Protein AF-A0A1Y1ZB47-F1 (afdb_monomer_lite)

Organism: NCBI:txid1231657

Radius of gyration: 23.41 Å; chains: 1; bounding box: 78×42×75 Å

Sequence (271 aa):
MRSGVSNIEHLSFKRSMIESKVLAAFIRFPRTLKSFKYQRNSWGEEEDAPQDYSLLTSALSLHRNSLETLKFSDDWQEGEVVSTMGSLAEFEQLKIIHLPLSAMLPKSSVKASLRDLVAVLDLLPRVLEEFQSSVMPYLYGERQSAHWEDLVPMLEIIAEHANERFPRLRDISVGRSHFYKDAQPDWDVLEGICSMRGITLSVPRRQDMHIVQIPRHNEPVDDDSDRGSVEEVEIPEYFEELRLENTWDVLALAEENGGEDISTVLGDQLE

pLDDT: mean 70.16, std 22.26, range [33.16, 98.44]

Foldseek 3Di:
DPQDADPDQEDEDAQDLDAQQRVLVVLQRHQEHAEDYYHHNPPDDPDRDDHPLLSVLVSCVSHLAHHQYDAYDDPDPQDALDVRNDANQSNQRHAYDEEELSNQFDPPDLAGDPVRLLVSLRRHHLQHAEYEYEYHPDPDDDDNPSSVNRVLSSLLSCLQCCVPRRVNHAEYEYPDYPDAPVPDPSNVVSCVSNVVSNHDYYGHHPVNPPPDPPPPDDDPPPPDDDDDDDDDDDDDDDDDDDPDPDPPPPVVVVVVPDPDPPPPPPDDDDD

Structure (mmCIF, N/CA/C/O backbone):
data_AF-A0A1Y1ZB47-F1
#
_entry.id   AF-A0A1Y1ZB47-F1
#
loop_
_atom_site.group_PDB
_atom_site.id
_atom_site.type_symbol
_atom_site.label_atom_id
_atom_site.label_alt_id
_atom_site.label_comp_id
_atom_site.label_asym_id
_atom_site.label_entity_id
_atom_site.label_seq_id
_atom_site.pdbx_PDB_ins_code
_atom_site.Cartn_x
_atom_site.Cartn_y
_atom_site.Cartn_z
_atom_site.occupancy
_atom_site.B_iso_or_equiv
_atom_site.auth_seq_id
_atom_site.auth_comp_id
_atom_site.auth_asym_id
_atom_site.auth_atom_id
_atom_site.pdbx_PDB_model_num
ATOM 1 N N . MET A 1 1 ? -23.105 13.223 27.895 1.00 40.12 1 MET A N 1
ATOM 2 C CA . MET A 1 1 ? -23.349 12.622 26.567 1.00 40.12 1 MET A CA 1
ATOM 3 C C . MET A 1 1 ? -22.509 11.364 26.463 1.00 40.12 1 MET A C 1
ATOM 5 O O . MET A 1 1 ? -21.294 11.463 26.558 1.00 40.12 1 MET A O 1
ATOM 9 N N . ARG A 1 2 ? -23.131 10.183 26.381 1.00 38.09 2 ARG A N 1
ATOM 10 C CA . ARG A 1 2 ? -22.401 8.953 26.046 1.00 38.09 2 ARG A CA 1
ATOM 11 C C . ARG A 1 2 ? -22.126 9.029 24.548 1.00 38.09 2 ARG A C 1
ATOM 13 O O . ARG A 1 2 ? -23.082 9.102 23.783 1.00 38.09 2 ARG A O 1
ATOM 20 N N . SER A 1 3 ? -20.859 9.123 24.153 1.00 48.56 3 SER A N 1
ATOM 21 C CA . SER A 1 3 ? -20.483 9.020 22.747 1.00 48.56 3 SER A CA 1
ATOM 22 C C . SER A 1 3 ? -21.008 7.685 22.221 1.00 48.56 3 SER A C 1
ATOM 24 O O . SER A 1 3 ? -20.786 6.639 22.834 1.00 48.56 3 SER A O 1
ATOM 26 N N . GLY A 1 4 ? -21.782 7.727 21.136 1.00 50.41 4 GLY A N 1
ATOM 27 C CA . GLY A 1 4 ? -22.165 6.519 20.420 1.00 50.41 4 GLY A CA 1
ATOM 28 C C . GLY A 1 4 ? -20.885 5.824 19.976 1.00 50.41 4 GLY A C 1
ATOM 29 O O . GLY A 1 4 ? -20.092 6.402 19.238 1.00 50.41 4 GLY A O 1
ATOM 30 N N . VAL A 1 5 ? -20.639 4.628 20.503 1.00 59.56 5 VAL A N 1
ATOM 31 C CA . VAL A 1 5 ? -19.476 3.826 20.131 1.00 59.56 5 VAL A CA 1
ATOM 32 C C . VAL A 1 5 ? -19.762 3.284 18.739 1.00 59.56 5 VAL A C 1
ATOM 34 O O . VAL A 1 5 ? -20.640 2.445 18.566 1.00 59.56 5 VAL A O 1
ATOM 37 N N . SER A 1 6 ? -19.076 3.825 17.740 1.00 69.69 6 SER A N 1
ATOM 38 C CA . SER A 1 6 ? -19.197 3.342 16.373 1.00 69.69 6 SER A CA 1
ATOM 39 C C . SER A 1 6 ? -18.413 2.042 16.207 1.00 69.69 6 SER A C 1
ATOM 41 O O . SER A 1 6 ? -17.210 2.011 16.470 1.00 69.69 6 SER A O 1
ATOM 43 N N . ASN A 1 7 ? -19.095 0.988 15.754 1.00 85.94 7 ASN A N 1
ATOM 44 C CA . ASN A 1 7 ? -18.512 -0.316 15.412 1.00 85.94 7 ASN A CA 1
ATOM 45 C C . ASN A 1 7 ? -17.982 -0.356 13.965 1.00 85.94 7 ASN A C 1
ATOM 47 O O . ASN A 1 7 ? -17.868 -1.426 13.374 1.00 85.94 7 ASN A O 1
ATOM 51 N N . ILE A 1 8 ? -17.732 0.803 13.351 1.00 92.69 8 ILE A N 1
ATOM 52 C CA . ILE A 1 8 ? -17.227 0.872 11.979 1.00 92.69 8 ILE A CA 1
ATOM 53 C C . ILE A 1 8 ? -15.769 0.409 11.964 1.00 92.69 8 ILE A C 1
ATOM 55 O O . ILE A 1 8 ? -14.905 1.093 12.499 1.00 92.69 8 ILE A O 1
ATOM 59 N N . GLU A 1 9 ? -15.498 -0.720 11.311 1.00 95.94 9 GLU A N 1
ATOM 60 C CA . GLU A 1 9 ? -14.136 -1.243 11.113 1.00 95.94 9 GLU A CA 1
ATOM 61 C C . GLU A 1 9 ? -13.588 -0.969 9.702 1.00 95.94 9 GLU A C 1
ATOM 63 O O . GLU A 1 9 ? -12.385 -1.091 9.464 1.00 95.94 9 GLU A O 1
ATOM 68 N N . HIS A 1 10 ? -14.458 -0.578 8.768 1.00 96.94 10 HIS A N 1
ATOM 69 C CA . HIS A 1 10 ? -14.129 -0.384 7.359 1.00 96.94 10 HIS A CA 1
ATOM 70 C C . HIS A 1 10 ? -14.649 0.969 6.882 1.00 96.94 10 HIS A C 1
ATOM 72 O O . HIS A 1 10 ? -15.851 1.225 6.914 1.00 96.94 10 HIS A O 1
ATOM 78 N N . LEU A 1 11 ? -13.742 1.817 6.409 1.00 95.50 11 LEU A N 1
ATOM 79 C CA . LEU A 1 11 ? -14.071 3.083 5.767 1.00 95.50 11 LEU A CA 1
ATOM 80 C C . LEU A 1 11 ? -13.559 3.053 4.333 1.00 95.50 11 LEU A C 1
ATOM 82 O O . LEU A 1 11 ? -12.374 2.830 4.089 1.00 95.50 11 LEU A O 1
ATOM 86 N N . SER A 1 12 ? -14.470 3.270 3.389 1.00 94.12 12 SER A N 1
ATOM 87 C CA . SER A 1 12 ? -14.158 3.318 1.969 1.00 94.12 12 SER A CA 1
ATOM 88 C C . SER A 1 12 ? -14.820 4.532 1.350 1.00 94.12 12 SER A C 1
ATOM 90 O O . SER A 1 12 ? -16.040 4.654 1.368 1.00 94.12 12 SER A O 1
ATOM 92 N N . PHE A 1 13 ? -14.009 5.380 0.742 1.00 90.88 13 PHE A N 1
ATOM 93 C CA . PHE A 1 13 ? -14.462 6.505 -0.056 1.00 90.88 13 PHE A CA 1
ATOM 94 C C . PHE A 1 13 ? -13.990 6.258 -1.481 1.00 90.88 13 PHE A C 1
ATOM 96 O O . PHE A 1 13 ? -12.790 6.149 -1.723 1.00 90.88 13 PHE A O 1
ATOM 103 N N . LYS A 1 14 ? -14.930 6.077 -2.406 1.00 86.56 14 LYS A N 1
ATOM 104 C CA . LYS A 1 14 ? -14.633 5.820 -3.816 1.00 86.56 14 LYS A CA 1
ATOM 105 C C . LYS A 1 14 ? -15.130 6.979 -4.649 1.00 86.56 14 LYS A C 1
ATOM 107 O O . LYS A 1 14 ? -16.224 7.469 -4.387 1.00 86.56 14 LYS A O 1
ATOM 112 N N . ARG A 1 15 ? -14.338 7.377 -5.647 1.00 78.50 15 ARG A N 1
ATOM 113 C CA . ARG A 1 15 ? -14.680 8.451 -6.586 1.00 78.50 15 ARG A CA 1
ATOM 114 C C . ARG A 1 15 ? -15.182 9.708 -5.854 1.00 78.50 15 ARG A C 1
ATOM 116 O O . ARG A 1 15 ? -16.152 10.332 -6.266 1.00 78.50 15 ARG A O 1
ATOM 123 N N . SER A 1 16 ? -14.522 10.068 -4.752 1.00 78.50 16 SER A N 1
ATOM 124 C CA . SER A 1 16 ? -14.950 11.179 -3.891 1.00 78.50 16 SER A CA 1
ATOM 125 C C . SER A 1 16 ? -13.970 12.351 -3.936 1.00 78.50 16 SER A C 1
ATOM 127 O O . SER A 1 16 ? -12.773 12.138 -4.114 1.00 78.50 16 SER A O 1
ATOM 129 N N . MET A 1 17 ? -14.464 13.569 -3.720 1.00 77.94 17 MET A N 1
ATOM 130 C CA . MET A 1 17 ? -13.663 14.799 -3.613 1.00 77.94 17 MET A CA 1
ATOM 131 C C . MET A 1 17 ? -13.657 15.331 -2.171 1.00 77.94 17 MET A C 1
ATOM 133 O O . MET A 1 17 ? -13.876 16.512 -1.917 1.00 77.94 17 MET A O 1
ATOM 137 N N . ILE A 1 18 ? -13.487 14.440 -1.192 1.00 81.50 18 ILE A N 1
ATOM 138 C CA . ILE A 1 18 ? -13.553 14.819 0.223 1.00 81.50 18 ILE A CA 1
ATOM 139 C C . ILE A 1 18 ? -12.231 15.472 0.638 1.00 81.50 18 ILE A C 1
ATOM 141 O O . ILE A 1 18 ? -11.157 14.903 0.453 1.00 81.50 18 ILE A O 1
ATOM 145 N N . GLU A 1 19 ? -12.311 16.651 1.250 1.00 82.31 19 GLU A N 1
ATOM 146 C CA . GLU A 1 19 ? -11.147 17.344 1.809 1.00 82.31 19 GLU A CA 1
ATOM 147 C C . GLU A 1 19 ? -10.440 16.518 2.900 1.00 82.31 19 GLU A C 1
ATOM 149 O O . GLU A 1 19 ? -11.092 15.854 3.718 1.00 82.31 19 GLU A O 1
ATOM 154 N N . SER A 1 20 ? -9.109 16.639 3.010 1.00 79.94 20 SER A N 1
ATOM 155 C CA . SER A 1 20 ? -8.310 15.924 4.023 1.00 79.94 20 SER A CA 1
ATOM 156 C C . SER A 1 20 ? -8.812 16.121 5.455 1.00 79.94 20 SER A C 1
ATOM 158 O O . SER A 1 20 ? -8.806 15.180 6.248 1.00 79.94 20 SER A O 1
ATOM 160 N N . LYS A 1 21 ? -9.290 17.323 5.803 1.00 86.69 21 LYS A N 1
ATOM 161 C CA . LYS A 1 21 ? -9.838 17.636 7.136 1.00 86.69 21 LYS A CA 1
ATOM 162 C C . LYS A 1 21 ? -11.081 16.809 7.448 1.00 86.69 21 LYS A C 1
ATOM 164 O O . LYS A 1 21 ? -11.232 16.312 8.565 1.00 86.69 21 LYS A O 1
ATOM 169 N N . VAL A 1 22 ? -11.953 16.659 6.457 1.00 89.94 22 VAL A N 1
ATOM 170 C CA . VAL A 1 22 ? -13.197 15.898 6.571 1.00 89.94 22 VAL A CA 1
ATOM 171 C C . VAL A 1 22 ? -12.885 14.401 6.620 1.00 89.94 22 VAL A C 1
ATOM 173 O O . VAL A 1 22 ? -13.378 13.706 7.506 1.00 89.94 22 VAL A O 1
ATOM 176 N N . LEU A 1 23 ? -11.980 13.914 5.764 1.00 89.06 23 LEU A N 1
ATOM 177 C CA . LEU A 1 23 ? -11.471 12.539 5.831 1.00 89.06 23 LEU A CA 1
ATOM 178 C C . LEU A 1 23 ? -10.862 12.219 7.201 1.00 89.06 23 LEU A C 1
ATOM 180 O O . LEU A 1 23 ? -11.210 11.210 7.810 1.00 89.06 23 LEU A O 1
ATOM 184 N N . ALA A 1 24 ? -10.008 13.097 7.730 1.00 90.31 24 ALA A N 1
ATOM 185 C CA . ALA A 1 24 ? -9.404 12.932 9.048 1.00 90.31 24 ALA A CA 1
ATOM 186 C C . ALA A 1 24 ? -10.463 12.870 10.160 1.00 90.31 24 ALA A C 1
ATOM 188 O O . ALA A 1 24 ? -10.325 12.083 11.097 1.00 90.31 24 ALA A O 1
ATOM 189 N N . ALA A 1 25 ? -11.538 13.659 10.065 1.00 92.12 25 ALA A N 1
ATOM 190 C CA . ALA A 1 25 ? -12.655 13.584 11.005 1.00 92.12 25 ALA A CA 1
ATOM 191 C C . ALA A 1 25 ? -13.376 12.226 10.934 1.00 92.12 25 ALA A C 1
ATOM 193 O O . ALA A 1 25 ? -13.639 11.627 11.978 1.00 92.12 25 ALA A O 1
ATOM 194 N N . PHE A 1 26 ? -13.622 11.699 9.729 1.00 93.62 26 PHE A N 1
ATOM 195 C CA . PHE A 1 26 ? -14.214 10.370 9.552 1.00 93.62 26 PHE A CA 1
ATOM 196 C C . PHE A 1 26 ? -13.317 9.249 10.078 1.00 93.62 26 PHE A C 1
ATOM 198 O O . PHE A 1 26 ? -13.811 8.350 10.752 1.00 93.62 26 PHE A O 1
ATOM 205 N N . ILE A 1 27 ? -12.004 9.320 9.844 1.00 93.31 27 ILE A N 1
ATOM 206 C CA . ILE A 1 27 ? -11.032 8.340 10.355 1.00 93.31 27 ILE A CA 1
ATOM 207 C C . ILE A 1 27 ? -10.977 8.364 11.890 1.00 93.31 27 ILE A C 1
ATOM 209 O O . ILE A 1 27 ? -10.807 7.320 12.513 1.00 93.31 27 ILE A O 1
ATOM 213 N N . ARG A 1 28 ? -11.151 9.529 12.528 1.00 93.31 28 ARG A N 1
ATOM 214 C CA . ARG A 1 28 ? -11.140 9.673 13.999 1.00 93.31 28 ARG A CA 1
ATOM 215 C C . ARG A 1 28 ? -12.407 9.164 14.687 1.00 93.31 28 ARG A C 1
ATOM 217 O O . ARG A 1 28 ? -12.402 8.987 15.902 1.00 93.31 28 ARG A O 1
ATOM 224 N N . PHE A 1 29 ? -13.491 8.980 13.942 1.00 91.94 29 PHE A N 1
ATOM 225 C CA . PHE A 1 29 ? -14.781 8.564 14.482 1.00 91.94 29 PHE A CA 1
ATOM 226 C C . PHE A 1 29 ? -14.832 7.109 14.996 1.00 91.94 29 PHE A C 1
ATOM 228 O O . PHE A 1 29 ? -15.327 6.899 16.108 1.00 91.94 29 PHE A O 1
ATOM 235 N N . PRO A 1 30 ? -14.373 6.086 14.246 1.00 92.69 30 PRO A N 1
ATOM 236 C CA . PRO A 1 30 ? -14.360 4.713 14.739 1.00 92.69 30 PRO A CA 1
ATOM 237 C C . PRO A 1 30 ? -13.394 4.547 15.912 1.00 92.69 30 PRO A C 1
ATOM 239 O O . PRO A 1 30 ? -12.358 5.201 15.986 1.00 92.69 30 PRO A O 1
ATOM 242 N N . ARG A 1 31 ? -13.707 3.622 16.827 1.00 90.62 31 ARG A N 1
ATOM 243 C CA . ARG A 1 31 ? -12.775 3.229 17.900 1.00 90.62 31 ARG A CA 1
ATOM 244 C C . ARG A 1 31 ? -11.669 2.303 17.390 1.00 90.62 31 ARG A C 1
ATOM 246 O O . ARG A 1 31 ? -10.586 2.254 17.966 1.00 90.62 31 ARG A O 1
ATOM 253 N N . THR A 1 32 ? -11.979 1.530 16.359 1.00 92.88 32 THR A N 1
ATOM 254 C CA . THR A 1 32 ? -11.104 0.510 15.792 1.00 92.88 32 THR A CA 1
ATOM 255 C C . THR A 1 32 ? -11.334 0.504 14.296 1.00 92.88 32 THR A C 1
ATOM 257 O O . THR A 1 32 ? -12.408 0.123 13.849 1.00 92.88 32 THR A O 1
ATOM 260 N N . LEU A 1 33 ? -10.340 0.939 13.530 1.00 96.25 33 LEU A N 1
ATOM 261 C CA . LEU A 1 33 ? -10.366 0.881 12.075 1.00 96.25 33 LEU A CA 1
ATOM 262 C C . LEU A 1 33 ? -9.417 -0.223 11.613 1.00 96.25 33 LEU A C 1
ATOM 264 O O . LEU A 1 33 ? -8.238 -0.199 11.964 1.00 96.25 33 LEU A O 1
ATOM 268 N N . LYS A 1 34 ? -9.936 -1.182 10.841 1.00 97.69 34 LYS A N 1
ATOM 269 C CA . LYS A 1 34 ? -9.170 -2.277 10.226 1.00 97.69 34 LYS A CA 1
ATOM 270 C C . LYS A 1 34 ? -8.866 -2.018 8.761 1.00 97.69 34 LYS A C 1
ATOM 272 O O . LYS A 1 34 ? -7.816 -2.418 8.273 1.00 97.69 34 LYS A O 1
ATOM 277 N N . SER A 1 35 ? -9.756 -1.341 8.042 1.00 97.81 35 SER A N 1
ATOM 278 C CA . SER A 1 35 ? -9.556 -1.057 6.623 1.00 97.81 35 SER A CA 1
ATOM 279 C C . SER A 1 35 ? -9.888 0.387 6.304 1.00 97.81 35 SER A C 1
ATOM 281 O O . SER A 1 35 ? -10.999 0.847 6.572 1.00 97.81 35 SER A O 1
ATOM 283 N N . PHE A 1 36 ? -8.934 1.073 5.687 1.00 95.44 36 PHE A N 1
ATOM 284 C CA . PHE A 1 36 ? -9.143 2.387 5.109 1.00 95.44 36 PHE A CA 1
ATOM 285 C C . PHE A 1 36 ? -8.825 2.359 3.620 1.00 95.44 36 PHE A C 1
ATOM 287 O O . PHE A 1 36 ? -7.738 1.952 3.207 1.00 95.44 36 PHE A O 1
ATOM 294 N N . LYS A 1 37 ? -9.796 2.783 2.814 1.00 93.12 37 LYS A N 1
ATOM 295 C CA . LYS A 1 37 ? -9.664 2.901 1.367 1.00 93.12 37 LYS A CA 1
ATOM 296 C C . LYS A 1 37 ? -10.119 4.285 0.943 1.00 93.12 37 LYS A C 1
ATOM 298 O O . LYS A 1 37 ? -11.240 4.691 1.248 1.00 93.12 37 LYS A O 1
ATOM 303 N N . TYR A 1 38 ? -9.273 4.984 0.210 1.00 88.06 38 TYR A N 1
ATOM 304 C CA . TYR A 1 38 ? -9.632 6.251 -0.392 1.00 88.06 38 TYR A CA 1
ATOM 305 C C . TYR A 1 38 ? -9.190 6.287 -1.848 1.00 88.06 38 TYR A C 1
ATOM 307 O O . TYR A 1 38 ? -8.006 6.202 -2.177 1.00 88.06 38 TYR A O 1
ATOM 315 N N . GLN A 1 39 ? -10.185 6.435 -2.708 1.00 84.00 39 GLN A N 1
ATOM 316 C CA . GLN A 1 39 ? -10.044 6.681 -4.124 1.00 84.00 39 GLN A CA 1
ATOM 317 C C . GLN A 1 39 ? -10.664 8.037 -4.424 1.00 84.00 39 GLN A C 1
ATOM 319 O O . GLN A 1 39 ? -11.884 8.224 -4.319 1.00 84.00 39 GLN A O 1
ATOM 324 N N . ARG A 1 40 ? -9.800 8.981 -4.786 1.00 76.75 40 ARG A N 1
ATOM 325 C CA . ARG A 1 40 ? -10.231 10.269 -5.312 1.00 76.75 40 ARG A CA 1
ATOM 326 C C . ARG A 1 40 ? -10.786 10.075 -6.725 1.00 76.75 40 ARG A C 1
ATOM 328 O O . ARG A 1 40 ? -10.476 9.076 -7.364 1.00 76.75 40 ARG A O 1
ATOM 335 N N . ASN A 1 41 ? -11.669 10.972 -7.149 1.00 69.31 41 ASN A N 1
ATOM 336 C CA . ASN A 1 41 ? -12.052 11.116 -8.551 1.00 69.31 41 ASN A CA 1
ATOM 337 C C . ASN A 1 41 ? -11.404 12.403 -9.062 1.00 69.31 41 ASN A C 1
ATOM 339 O O . ASN A 1 41 ? -11.763 13.474 -8.573 1.00 69.31 41 ASN A O 1
ATOM 343 N N . SER A 1 42 ? -10.483 12.320 -10.015 1.00 58.56 42 SER A N 1
ATOM 344 C CA . SER A 1 42 ? -9.942 13.491 -10.714 1.00 58.56 42 SER A CA 1
ATOM 345 C C . SER A 1 42 ? -10.686 13.723 -12.038 1.00 58.56 42 SER A C 1
ATOM 347 O O . SER A 1 42 ? -10.142 13.605 -13.130 1.00 58.56 42 SER A O 1
ATOM 349 N N . TRP A 1 43 ? -11.988 14.021 -11.971 1.00 44.75 43 TRP A N 1
ATOM 350 C CA . TRP A 1 43 ? -12.721 14.449 -13.171 1.00 44.75 43 TRP A CA 1
ATOM 351 C C . TRP A 1 43 ? -12.542 15.958 -13.329 1.00 44.75 43 TRP A C 1
ATOM 353 O O . TRP A 1 43 ? -13.375 16.725 -12.862 1.00 44.75 43 TRP A O 1
ATOM 363 N N . GLY A 1 44 ? -11.452 16.370 -13.975 1.00 47.28 44 GLY A N 1
ATOM 364 C CA . GLY A 1 44 ? -11.282 17.743 -14.459 1.00 47.28 44 GLY A CA 1
ATOM 365 C C . GLY A 1 44 ? -10.272 18.606 -13.699 1.00 47.28 44 GLY A C 1
ATOM 366 O O . GLY A 1 44 ? -9.984 18.403 -12.525 1.00 47.28 44 GLY A O 1
ATOM 367 N N . GLU A 1 45 ? -9.735 19.571 -14.442 1.00 44.47 45 GLU A N 1
ATOM 368 C CA . GLU A 1 45 ? -8.596 20.464 -14.178 1.00 44.47 45 GLU A CA 1
ATOM 369 C C . GLU A 1 45 ? -8.823 21.533 -13.089 1.00 44.47 45 GLU A C 1
ATOM 371 O O . GLU A 1 45 ? -8.144 22.559 -13.086 1.00 44.47 45 GLU A O 1
ATOM 376 N N . GLU A 1 46 ? -9.776 21.355 -12.177 1.00 47.19 46 GLU A N 1
ATOM 377 C CA . GLU A 1 46 ? -10.061 22.396 -11.188 1.00 47.19 46 GLU A CA 1
ATOM 378 C C . GLU A 1 46 ? -9.055 22.357 -10.037 1.00 47.19 46 GLU A C 1
ATOM 380 O O . GLU A 1 46 ? -8.789 21.306 -9.458 1.00 47.19 46 GLU A O 1
ATOM 385 N N . GLU A 1 47 ? -8.474 23.528 -9.754 1.00 50.00 47 GLU A N 1
ATOM 386 C CA . GLU A 1 47 ? -7.470 23.795 -8.724 1.00 50.00 47 GLU A CA 1
ATOM 387 C C . GLU A 1 47 ? -7.799 23.072 -7.415 1.00 50.00 47 GLU A C 1
ATOM 389 O O . GLU A 1 47 ? -8.603 23.516 -6.592 1.00 50.00 47 GLU A O 1
ATOM 394 N N . ASP A 1 48 ? -7.161 21.920 -7.239 1.00 51.50 48 ASP A N 1
ATOM 395 C CA . ASP A 1 48 ? -7.373 21.069 -6.089 1.00 51.50 48 ASP A CA 1
ATOM 396 C C . ASP A 1 48 ? -7.042 21.828 -4.801 1.00 51.50 48 ASP A C 1
ATOM 398 O O . ASP A 1 48 ? -5.941 22.361 -4.628 1.00 51.50 48 ASP A O 1
ATOM 402 N N . ALA A 1 49 ? -7.977 21.817 -3.846 1.00 52.12 49 ALA A N 1
ATOM 403 C CA . ALA A 1 49 ? -7.693 22.287 -2.500 1.00 52.12 49 ALA A CA 1
ATOM 404 C C . ALA A 1 49 ? -6.450 21.547 -1.959 1.00 52.12 49 ALA A C 1
ATOM 406 O O . ALA A 1 49 ? -6.395 20.311 -2.035 1.00 52.12 49 ALA A O 1
ATOM 407 N N . PRO A 1 50 ? -5.454 22.269 -1.410 1.00 56.34 50 PRO A N 1
ATOM 408 C CA . PRO A 1 50 ? -4.226 21.655 -0.932 1.00 56.34 50 PRO A CA 1
ATOM 409 C C . PRO A 1 50 ? -4.557 20.611 0.135 1.00 56.34 50 PRO A C 1
ATOM 411 O O . PRO A 1 50 ? -5.175 20.907 1.161 1.00 56.34 50 PRO A O 1
ATOM 414 N N . GLN A 1 51 ? -4.151 19.370 -0.121 1.00 63.50 51 GLN A N 1
ATOM 415 C CA . GLN A 1 51 ? -4.356 18.270 0.808 1.00 63.50 51 GLN A CA 1
ATOM 416 C C . GLN A 1 51 ? -3.357 18.400 1.961 1.00 63.50 51 GLN A C 1
ATOM 418 O O . GLN A 1 51 ? -2.146 18.309 1.776 1.00 63.50 51 GLN A O 1
ATOM 423 N N . ASP A 1 52 ? -3.870 18.610 3.172 1.00 69.75 52 ASP A N 1
ATOM 424 C CA . ASP A 1 52 ? -3.056 18.539 4.387 1.00 69.75 52 ASP A CA 1
ATOM 425 C C . ASP A 1 52 ? -2.925 17.079 4.828 1.00 69.75 52 ASP A C 1
ATOM 427 O O . ASP A 1 52 ? -3.769 16.541 5.556 1.00 69.75 52 ASP A O 1
ATOM 431 N N . TYR A 1 53 ? -1.869 16.426 4.352 1.00 70.88 53 TYR A N 1
ATOM 432 C CA . TYR A 1 53 ? -1.602 15.025 4.647 1.00 70.88 53 TYR A CA 1
ATOM 433 C C . TYR A 1 53 ? -1.264 14.789 6.127 1.00 70.88 53 TYR A C 1
ATOM 435 O O .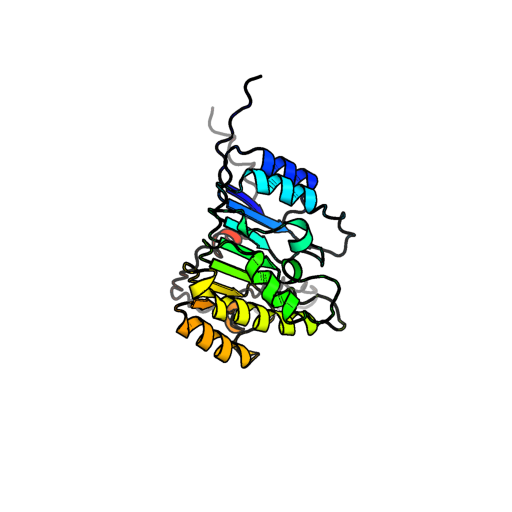 TYR A 1 53 ? -1.485 13.690 6.629 1.00 70.88 53 TYR A O 1
ATOM 443 N N . SER A 1 54 ? -0.818 15.808 6.875 1.00 74.94 54 SER A N 1
ATOM 444 C CA . SER A 1 54 ? -0.405 15.649 8.282 1.00 74.94 54 SER A CA 1
ATOM 445 C C . SER A 1 54 ? -1.606 15.336 9.171 1.00 74.94 54 SER A C 1
ATOM 447 O O . SER A 1 54 ? -1.538 14.556 10.131 1.00 74.94 54 SER A O 1
ATOM 449 N N . LEU A 1 55 ? -2.766 15.864 8.780 1.00 81.31 55 LEU A N 1
ATOM 450 C CA . LEU A 1 55 ? -4.042 15.569 9.407 1.00 81.31 55 LEU A CA 1
ATOM 451 C C . LEU A 1 55 ? -4.501 14.136 9.145 1.00 81.31 55 LEU A C 1
ATOM 453 O O . LEU A 1 55 ? -5.015 13.503 10.067 1.00 81.31 55 LEU A O 1
ATOM 457 N N . LEU A 1 56 ? -4.295 13.614 7.934 1.00 83.25 56 LEU A N 1
ATOM 458 C CA . LEU A 1 56 ? -4.636 12.228 7.604 1.00 83.25 56 LEU A CA 1
ATOM 459 C C . LEU A 1 56 ? -3.755 11.254 8.380 1.00 83.25 56 LEU A C 1
ATOM 461 O O . LEU A 1 56 ? -4.268 10.335 9.014 1.00 83.25 56 LEU A O 1
ATOM 465 N N . THR A 1 57 ? -2.453 11.511 8.427 1.00 82.44 57 THR A N 1
ATOM 466 C CA . THR A 1 57 ? -1.492 10.701 9.179 1.00 82.44 57 THR A CA 1
ATOM 467 C C . THR A 1 57 ? -1.810 10.650 10.658 1.00 82.44 57 THR A C 1
ATOM 469 O O . THR A 1 57 ? -1.896 9.576 11.249 1.00 82.44 57 THR A O 1
ATOM 472 N N . SER A 1 58 ? -2.023 11.818 11.268 1.00 86.62 58 SER A N 1
ATOM 473 C CA . SER A 1 58 ? -2.361 11.900 12.690 1.00 86.62 58 SER A CA 1
ATOM 474 C C . SER A 1 58 ? -3.697 11.228 13.014 1.00 86.62 58 SER A C 1
ATOM 476 O O . SER A 1 58 ? -3.897 10.778 14.137 1.00 86.62 58 SER A O 1
ATOM 478 N N . ALA A 1 59 ? -4.627 11.160 12.058 1.00 91.12 59 ALA A N 1
ATOM 479 C CA . ALA A 1 59 ? -5.869 10.420 12.224 1.00 91.12 59 ALA A CA 1
ATOM 480 C C . ALA A 1 59 ? -5.651 8.903 12.098 1.00 91.12 59 ALA A C 1
ATOM 482 O O . ALA A 1 59 ? -6.168 8.149 12.920 1.00 91.12 59 ALA A O 1
ATOM 483 N N . LEU A 1 60 ? -4.866 8.454 11.114 1.00 91.94 60 LEU A N 1
ATOM 484 C CA . LEU A 1 60 ? -4.555 7.037 10.902 1.00 91.94 60 LEU A CA 1
ATOM 485 C C . LEU A 1 60 ? -3.725 6.438 12.042 1.00 91.94 60 LEU A C 1
ATOM 487 O O . LEU A 1 60 ? -3.947 5.287 12.408 1.00 91.94 60 LEU A O 1
ATOM 491 N N . SER A 1 61 ? -2.821 7.210 12.652 1.00 91.62 61 SER A N 1
ATOM 492 C CA . SER A 1 61 ? -1.968 6.738 13.753 1.00 91.62 61 SER A CA 1
ATOM 493 C C . SER A 1 61 ? -2.752 6.330 15.007 1.00 91.62 61 SER A C 1
ATOM 495 O O . SER A 1 61 ? -2.284 5.488 15.777 1.00 91.62 61 SER A O 1
ATOM 497 N N . LEU A 1 62 ? -3.980 6.836 15.187 1.00 93.06 62 LEU A N 1
ATOM 498 C CA . LEU A 1 62 ? -4.905 6.372 16.232 1.00 93.06 62 LEU A CA 1
ATOM 499 C C . LEU A 1 62 ? -5.265 4.887 16.078 1.00 93.06 62 LEU A C 1
ATOM 501 O O . LEU A 1 62 ? -5.606 4.229 17.059 1.00 93.06 62 LEU A O 1
ATOM 505 N N . HIS A 1 63 ? -5.146 4.361 14.859 1.00 94.69 63 HIS A N 1
ATOM 506 C CA . HIS A 1 63 ? -5.483 2.992 14.478 1.00 94.69 63 HIS A CA 1
ATOM 507 C C . HIS A 1 63 ? -4.252 2.132 14.197 1.00 94.69 63 HIS A C 1
ATOM 509 O O . HIS A 1 63 ? -4.387 1.044 13.647 1.00 94.69 63 HIS A O 1
ATOM 515 N N . ARG A 1 64 ? -3.047 2.565 14.598 1.00 93.94 64 ARG A N 1
ATOM 516 C CA . ARG A 1 64 ? -1.790 1.829 14.341 1.00 93.94 64 ARG A CA 1
ATOM 517 C C . ARG A 1 64 ? -1.795 0.371 14.823 1.00 93.94 64 ARG A C 1
ATOM 519 O O . ARG A 1 64 ? -1.150 -0.484 14.230 1.00 93.94 64 ARG A O 1
ATOM 526 N N . ASN A 1 65 ? -2.577 0.081 15.863 1.00 95.69 65 ASN A N 1
ATOM 527 C CA . ASN A 1 65 ? -2.691 -1.253 16.460 1.00 95.69 65 ASN A CA 1
ATOM 528 C C . ASN A 1 65 ? -3.827 -2.102 15.862 1.00 95.69 65 ASN A C 1
ATOM 530 O O . ASN A 1 65 ? -4.006 -3.242 16.283 1.00 95.69 65 ASN A O 1
ATOM 534 N N . SER A 1 66 ? -4.640 -1.551 14.957 1.00 96.69 66 SER A N 1
ATOM 535 C CA . SER A 1 66 ? -5.814 -2.239 14.403 1.00 96.69 66 SER A CA 1
ATOM 536 C C . SER A 1 66 ? -5.904 -2.212 12.887 1.00 96.69 66 SER A C 1
ATOM 538 O O . SER A 1 66 ? -6.597 -3.053 12.328 1.00 96.69 66 SER A O 1
ATOM 540 N N . LEU A 1 67 ? -5.258 -1.254 12.222 1.00 97.44 67 LEU A N 1
ATOM 541 C CA . LEU A 1 67 ? -5.346 -1.097 10.779 1.00 97.44 67 LEU A CA 1
ATOM 542 C C . LEU A 1 67 ? -4.599 -2.238 10.083 1.00 97.44 67 LEU A C 1
ATOM 544 O O . LEU A 1 67 ? -3.398 -2.404 10.266 1.00 97.44 67 LEU A O 1
ATOM 548 N N . GLU A 1 68 ? -5.322 -2.997 9.266 1.00 98.44 68 GLU A N 1
ATOM 549 C CA . GLU A 1 68 ? -4.827 -4.145 8.504 1.00 98.44 68 GLU A CA 1
ATOM 550 C C . GLU A 1 68 ? -4.668 -3.838 7.014 1.00 98.44 68 GLU A C 1
ATOM 552 O O . GLU A 1 68 ? -3.862 -4.462 6.324 1.00 98.44 68 GLU A O 1
ATOM 557 N N . THR A 1 69 ? -5.445 -2.884 6.499 1.00 97.81 69 THR A N 1
ATOM 558 C CA . THR A 1 69 ? -5.463 -2.522 5.081 1.00 97.81 69 THR A CA 1
ATOM 559 C C . THR A 1 69 ? -5.496 -1.014 4.908 1.00 97.81 69 THR A C 1
ATOM 561 O O . THR A 1 69 ? -6.412 -0.352 5.401 1.00 97.81 69 THR A O 1
ATOM 564 N N . LEU A 1 70 ? -4.554 -0.501 4.124 1.00 94.44 70 LEU A N 1
ATOM 565 C CA . LEU A 1 70 ? -4.486 0.892 3.707 1.00 94.44 70 LEU A CA 1
ATOM 566 C C . LEU A 1 70 ? -4.409 0.951 2.183 1.00 94.44 70 LEU A C 1
ATOM 568 O O . LEU A 1 70 ? -3.457 0.441 1.597 1.00 94.44 70 LEU A O 1
ATOM 572 N N . LYS A 1 71 ? -5.412 1.553 1.536 1.00 91.69 71 LYS A N 1
ATOM 573 C CA . LYS A 1 71 ? -5.406 1.750 0.081 1.00 91.69 71 LYS A CA 1
ATOM 574 C C . LYS A 1 71 ? -5.663 3.211 -0.272 1.00 91.69 71 LYS A C 1
ATOM 576 O O . LYS A 1 71 ? -6.730 3.740 0.034 1.00 91.69 71 LYS A O 1
ATOM 581 N N . PHE A 1 72 ? -4.710 3.821 -0.959 1.00 85.56 72 PHE A N 1
ATOM 582 C CA . PHE A 1 72 ? -4.824 5.126 -1.589 1.00 85.56 72 PHE A CA 1
ATOM 583 C C . PHE A 1 72 ? -4.623 4.947 -3.087 1.00 85.56 72 PHE A C 1
ATOM 585 O O . PHE A 1 72 ? -3.555 4.513 -3.505 1.00 85.56 72 PHE A O 1
ATOM 592 N N . SER A 1 73 ? -5.647 5.223 -3.895 1.00 74.31 73 SER A N 1
ATOM 593 C CA . SER A 1 73 ? -5.524 5.046 -5.343 1.00 74.31 73 SER A CA 1
ATOM 594 C C . SER A 1 73 ? -5.154 6.347 -6.043 1.00 74.31 73 SER A C 1
ATOM 596 O O . SER A 1 73 ? -5.893 7.323 -5.923 1.00 74.31 73 SER A O 1
ATOM 598 N N . ASP A 1 74 ? -4.087 6.276 -6.829 1.00 59.50 74 ASP A N 1
ATOM 599 C CA . ASP A 1 74 ? -3.881 6.811 -8.180 1.00 59.50 74 ASP A CA 1
ATOM 600 C C . ASP A 1 74 ? -4.145 8.298 -8.493 1.00 59.50 74 ASP A C 1
ATOM 602 O O . ASP A 1 74 ? -3.267 8.945 -9.039 1.00 59.50 74 ASP A O 1
ATOM 606 N N . ASP A 1 75 ? -5.233 8.921 -8.060 1.00 57.56 75 ASP A N 1
ATOM 607 C CA . ASP A 1 75 ? -5.517 10.343 -8.340 1.00 57.56 75 ASP A CA 1
ATOM 608 C C . ASP A 1 75 ? -4.824 11.310 -7.354 1.00 57.56 75 ASP A C 1
ATOM 610 O O . ASP A 1 75 ? -5.335 12.379 -7.003 1.00 57.56 75 ASP A O 1
ATOM 614 N N . TRP A 1 76 ? -3.663 10.913 -6.835 1.00 56.31 76 TRP A N 1
ATOM 615 C CA . TRP A 1 76 ? -2.910 11.688 -5.854 1.00 56.31 76 TRP A CA 1
ATOM 616 C C . TRP A 1 76 ? -1.835 12.486 -6.579 1.00 56.31 76 TRP A C 1
ATOM 618 O O . TRP A 1 76 ? -0.800 11.945 -6.971 1.00 56.31 76 TRP A O 1
ATOM 628 N N . GLN A 1 77 ? -2.093 13.783 -6.761 1.00 52.94 77 GLN A N 1
ATOM 629 C CA . GLN A 1 77 ? -1.100 14.702 -7.307 1.00 52.94 77 GLN A CA 1
ATOM 630 C C . GLN A 1 77 ? 0.153 14.742 -6.422 1.00 52.94 77 GLN A C 1
ATOM 632 O O . GLN A 1 77 ? 0.072 14.663 -5.193 1.00 52.94 77 GLN A O 1
ATOM 637 N N . GLU A 1 78 ? 1.307 14.875 -7.081 1.00 49.88 78 GLU A N 1
ATOM 638 C CA . GLU A 1 78 ? 2.654 14.949 -6.509 1.00 49.88 78 GLU A CA 1
ATOM 639 C C . GLU A 1 78 ? 2.702 15.714 -5.172 1.00 49.88 78 GLU A C 1
ATOM 641 O O . GLU A 1 78 ? 2.634 16.946 -5.087 1.00 49.88 78 GLU A O 1
ATOM 646 N N . GLY A 1 79 ? 2.854 14.979 -4.072 1.00 48.31 79 GLY A N 1
ATOM 647 C CA . GLY A 1 79 ? 2.585 15.544 -2.757 1.00 48.31 79 GLY A CA 1
ATOM 648 C C . GLY A 1 79 ? 2.877 14.596 -1.620 1.00 48.31 79 GLY A C 1
ATOM 649 O O . GLY A 1 79 ? 1.955 13.943 -1.182 1.00 48.31 79 GLY A O 1
ATOM 650 N N . GLU A 1 80 ? 4.122 14.558 -1.133 1.00 50.00 80 GLU A N 1
ATOM 651 C CA . GLU A 1 80 ? 4.498 14.333 0.275 1.00 50.00 80 GLU A CA 1
ATOM 652 C C . GLU A 1 80 ? 3.759 13.238 1.075 1.00 50.00 80 GLU A C 1
ATOM 654 O O . GLU A 1 80 ? 3.743 13.279 2.298 1.00 50.00 80 GLU A O 1
ATOM 659 N N . VAL A 1 81 ? 3.168 12.216 0.459 1.00 49.44 81 VAL A N 1
ATOM 660 C CA . VAL A 1 81 ? 2.386 11.240 1.224 1.00 49.44 81 VAL A CA 1
ATOM 661 C C . VAL A 1 81 ? 3.301 10.450 2.161 1.00 49.44 81 VAL A C 1
ATOM 663 O O . VAL A 1 81 ? 2.884 10.199 3.274 1.00 49.44 81 VAL A O 1
ATOM 666 N N . VAL A 1 82 ? 4.560 10.147 1.828 1.00 48.09 82 VAL A N 1
ATOM 667 C CA . VAL A 1 82 ? 5.494 9.488 2.765 1.00 48.09 82 VAL A CA 1
ATOM 668 C C . VAL A 1 82 ? 6.233 10.444 3.693 1.00 48.09 82 VAL A C 1
ATOM 670 O O . VAL A 1 82 ? 6.440 10.085 4.852 1.00 48.09 82 VAL A O 1
ATOM 673 N N . SER A 1 83 ? 6.578 11.669 3.272 1.00 48.66 83 SER A N 1
ATOM 674 C CA . SER A 1 83 ? 7.074 12.658 4.249 1.00 48.66 83 SER A CA 1
ATOM 675 C C . SER A 1 83 ? 5.996 12.993 5.277 1.00 48.66 83 SER A C 1
ATOM 677 O O . SER A 1 83 ? 6.319 13.332 6.415 1.00 48.66 83 SER A O 1
ATOM 679 N N . THR A 1 84 ? 4.723 12.826 4.907 1.00 49.53 84 THR A N 1
ATOM 680 C CA . THR A 1 84 ? 3.607 13.190 5.761 1.00 49.53 84 THR A CA 1
ATOM 681 C C . THR A 1 84 ? 2.933 12.015 6.463 1.00 49.53 84 THR A C 1
ATOM 683 O O . THR A 1 84 ? 2.541 12.209 7.608 1.00 49.53 84 THR A O 1
ATOM 686 N N . MET A 1 85 ? 2.834 10.808 5.883 1.00 54.66 85 MET A N 1
ATOM 687 C CA . MET A 1 85 ? 2.322 9.575 6.532 1.00 54.66 85 MET A CA 1
ATOM 688 C C . MET A 1 85 ? 3.236 9.036 7.630 1.00 54.66 85 MET A C 1
ATOM 690 O O . MET A 1 85 ? 2.823 8.165 8.396 1.00 54.66 85 MET A O 1
ATOM 694 N N . GLY A 1 86 ? 4.443 9.588 7.758 1.00 63.44 86 GLY A N 1
ATOM 695 C CA . GLY A 1 86 ? 5.447 9.038 8.652 1.00 63.44 86 GLY A CA 1
ATOM 696 C C . GLY A 1 86 ? 5.805 7.606 8.248 1.00 63.44 86 GLY A C 1
ATOM 697 O O . GLY A 1 86 ? 5.460 7.126 7.168 1.00 63.44 86 GLY A O 1
ATOM 698 N N . SER A 1 87 ? 6.523 6.909 9.122 1.00 77.12 87 SER A N 1
ATOM 699 C CA . SER A 1 87 ? 6.817 5.498 8.892 1.00 77.12 87 SER A CA 1
ATOM 700 C C . SER A 1 87 ? 5.563 4.656 9.151 1.00 77.12 87 SER A C 1
ATOM 702 O O . SER A 1 87 ? 5.051 4.621 10.271 1.00 77.12 87 SER A O 1
ATOM 704 N N . LEU A 1 88 ? 5.092 3.920 8.137 1.00 88.81 88 LEU A N 1
ATOM 705 C CA . LEU A 1 88 ? 4.056 2.895 8.316 1.00 88.81 88 LEU A CA 1
ATOM 706 C C . LEU A 1 88 ? 4.594 1.673 9.077 1.00 88.81 88 LEU A C 1
ATOM 708 O O . LEU A 1 88 ? 3.821 0.779 9.420 1.00 88.81 88 LEU A O 1
ATOM 712 N N . ALA A 1 89 ? 5.894 1.635 9.394 1.00 89.94 89 ALA A N 1
ATOM 713 C CA . ALA A 1 89 ? 6.492 0.563 10.178 1.00 89.94 89 ALA A CA 1
ATOM 714 C C . ALA A 1 89 ? 5.913 0.454 11.597 1.00 89.94 89 ALA A C 1
ATOM 716 O O . ALA A 1 89 ? 5.977 -0.618 12.195 1.00 89.94 89 ALA A O 1
ATOM 717 N N . GLU A 1 90 ? 5.316 1.531 12.121 1.00 90.81 90 GLU A N 1
ATOM 718 C CA . GLU A 1 90 ? 4.636 1.537 13.424 1.00 90.81 90 GLU A CA 1
ATOM 719 C C . GLU A 1 90 ? 3.273 0.819 13.413 1.00 90.81 90 GLU A C 1
ATOM 721 O O . GLU A 1 90 ? 2.687 0.594 14.473 1.00 90.81 90 GLU A O 1
ATOM 726 N N . PHE A 1 91 ? 2.742 0.464 12.239 1.00 94.38 91 PHE A N 1
ATOM 727 C CA . PHE A 1 91 ? 1.447 -0.198 12.120 1.00 94.38 91 PHE A CA 1
ATOM 728 C C . PHE A 1 91 ? 1.610 -1.719 12.226 1.00 94.38 91 PHE A C 1
ATOM 730 O O . PHE A 1 91 ? 1.769 -2.429 11.233 1.00 94.38 91 PHE A O 1
ATOM 737 N N . GLU A 1 92 ? 1.547 -2.232 13.455 1.00 94.25 92 GLU A N 1
ATOM 738 C CA . GLU A 1 92 ? 1.853 -3.632 13.796 1.00 94.25 92 GLU A CA 1
ATOM 739 C C . GLU A 1 92 ? 0.922 -4.672 13.151 1.00 94.25 92 GLU A C 1
ATOM 741 O O . GLU A 1 92 ? 1.244 -5.860 13.139 1.00 94.25 92 GLU A O 1
ATOM 746 N N . GLN A 1 93 ? -0.237 -4.244 12.644 1.00 97.44 93 GLN A N 1
ATOM 747 C CA . GLN A 1 93 ? -1.233 -5.112 12.008 1.00 97.44 93 GLN A CA 1
ATOM 748 C C . GLN A 1 93 ? -1.384 -4.867 10.502 1.00 97.44 93 GLN A C 1
ATOM 750 O O . GLN A 1 93 ? -2.159 -5.578 9.865 1.00 97.44 93 GLN A O 1
ATOM 755 N N . LEU A 1 94 ? -0.660 -3.903 9.920 1.00 97.31 94 LEU A N 1
ATOM 756 C CA . LEU A 1 94 ? -0.862 -3.469 8.537 1.00 97.31 94 LEU A CA 1
ATOM 757 C C . LEU A 1 94 ? -0.254 -4.466 7.543 1.00 97.31 94 LEU A C 1
ATOM 759 O O . LEU A 1 94 ? 0.946 -4.462 7.282 1.00 97.31 94 LEU A O 1
ATOM 763 N N . LYS A 1 95 ? -1.114 -5.320 6.985 1.00 98.06 95 LYS A N 1
ATOM 764 C CA . LYS A 1 95 ? -0.751 -6.416 6.074 1.00 98.06 95 LYS A CA 1
ATOM 765 C C . LYS A 1 95 ? -0.827 -6.018 4.609 1.00 98.06 95 LYS A C 1
ATOM 767 O O . LYS A 1 95 ? -0.120 -6.596 3.793 1.00 98.06 95 LYS A O 1
ATOM 772 N N . ILE A 1 96 ? -1.712 -5.085 4.265 1.00 97.38 96 ILE A N 1
ATOM 773 C CA . ILE A 1 96 ? -2.007 -4.738 2.874 1.00 97.38 96 ILE A CA 1
ATOM 774 C C . ILE A 1 96 ? -1.813 -3.243 2.678 1.00 97.38 96 ILE A C 1
ATOM 776 O O . ILE A 1 96 ? -2.507 -2.436 3.307 1.00 97.38 96 ILE A O 1
ATOM 780 N N . ILE A 1 97 ? -0.910 -2.888 1.769 1.00 94.19 97 ILE A N 1
ATOM 781 C CA . ILE A 1 97 ? -0.624 -1.506 1.394 1.00 94.19 97 ILE A CA 1
ATOM 782 C C . ILE A 1 97 ? -0.824 -1.350 -0.107 1.00 94.19 97 ILE A C 1
ATOM 784 O O . ILE A 1 97 ? -0.207 -2.060 -0.893 1.00 94.19 97 ILE A O 1
ATOM 788 N N . HIS A 1 98 ? -1.657 -0.389 -0.496 1.00 91.25 98 HIS A N 1
ATOM 789 C CA . HIS A 1 98 ? -1.739 0.102 -1.866 1.00 91.25 98 HIS A CA 1
ATOM 790 C C . HIS A 1 98 ? -1.498 1.608 -1.855 1.00 91.25 98 HIS A C 1
ATOM 792 O O . HIS A 1 98 ? -2.323 2.347 -1.317 1.00 91.25 98 HIS A O 1
ATOM 798 N N . LEU A 1 99 ? -0.371 2.045 -2.419 1.00 86.06 99 LEU A N 1
ATOM 799 C CA . LEU A 1 99 ? 0.023 3.452 -2.497 1.00 86.06 99 LEU A CA 1
ATOM 800 C C . LEU A 1 99 ? 0.559 3.789 -3.892 1.00 86.06 99 LEU A C 1
ATOM 802 O O . LEU A 1 99 ? 1.275 2.972 -4.471 1.00 86.06 99 LEU A O 1
ATOM 806 N N . PRO A 1 100 ? 0.313 5.000 -4.412 1.00 79.50 100 PRO A N 1
ATOM 807 C CA . PRO A 1 100 ? 0.981 5.437 -5.629 1.00 79.50 100 PRO A CA 1
ATOM 808 C C . PRO A 1 100 ? 2.492 5.568 -5.382 1.00 79.50 100 PRO A C 1
ATOM 810 O O . PRO A 1 100 ? 2.919 5.901 -4.280 1.00 79.50 100 PRO A O 1
ATOM 813 N N . LEU A 1 101 ? 3.327 5.344 -6.394 1.00 77.12 101 LEU A N 1
ATOM 814 C CA . LEU A 1 101 ? 4.786 5.458 -6.262 1.00 77.12 101 LEU A CA 1
ATOM 815 C C . LEU A 1 101 ? 5.219 6.854 -5.799 1.00 77.12 101 LEU A C 1
ATOM 817 O O . LEU A 1 101 ? 6.113 6.992 -4.966 1.00 77.12 101 LEU A O 1
ATOM 821 N N . SER A 1 102 ? 4.542 7.888 -6.303 1.00 70.19 102 SER A N 1
ATOM 822 C CA . SER A 1 102 ? 4.749 9.285 -5.910 1.00 70.19 102 SER A CA 1
ATOM 823 C C . SER A 1 102 ? 4.506 9.518 -4.420 1.00 70.19 102 SER A C 1
ATOM 825 O O . SER A 1 102 ? 5.046 10.467 -3.851 1.00 70.19 102 SER A O 1
ATOM 827 N N . ALA A 1 103 ? 3.727 8.647 -3.768 1.00 73.50 103 ALA A N 1
ATOM 828 C CA . ALA A 1 103 ? 3.583 8.690 -2.331 1.00 73.50 103 ALA A CA 1
ATOM 829 C C . ALA A 1 103 ? 4.867 8.287 -1.627 1.00 73.50 103 ALA A C 1
ATOM 831 O O . ALA A 1 103 ? 5.068 8.784 -0.536 1.00 73.50 103 ALA A O 1
ATOM 832 N N . MET A 1 104 ? 5.699 7.417 -2.207 1.00 74.69 104 MET A N 1
ATOM 833 C CA . MET A 1 104 ? 6.787 6.722 -1.515 1.00 74.69 104 MET A CA 1
ATOM 834 C C . MET A 1 104 ? 8.172 7.338 -1.690 1.00 74.69 104 MET A C 1
ATOM 836 O O . MET A 1 104 ? 9.068 7.032 -0.904 1.00 74.69 104 MET A O 1
ATOM 840 N N . LEU A 1 105 ? 8.345 8.217 -2.678 1.00 71.75 105 LEU A N 1
ATOM 841 C CA . LEU A 1 105 ? 9.640 8.790 -3.038 1.00 71.75 105 LEU A CA 1
ATOM 842 C C . LEU A 1 105 ? 9.718 10.300 -2.736 1.00 71.75 105 LEU A C 1
ATOM 844 O O . LEU A 1 105 ? 8.707 11.003 -2.818 1.00 71.75 105 LEU A O 1
ATOM 848 N N . PRO A 1 106 ? 10.904 10.839 -2.387 1.00 63.59 106 PRO A N 1
ATOM 849 C CA . PRO A 1 106 ? 11.088 12.271 -2.149 1.00 63.59 106 PRO A CA 1
ATOM 850 C C . PRO A 1 106 ? 10.861 13.124 -3.409 1.00 63.59 106 PRO A C 1
ATOM 852 O O . PRO A 1 106 ? 11.314 12.781 -4.496 1.00 63.59 106 PRO A O 1
ATOM 855 N N . LYS A 1 107 ? 10.254 14.309 -3.247 1.00 59.25 107 LYS A N 1
ATOM 856 C CA . LYS A 1 107 ? 9.944 15.256 -4.342 1.00 59.25 107 LYS A CA 1
ATOM 857 C C . LYS A 1 107 ? 11.155 15.817 -5.097 1.00 59.25 107 LYS A C 1
ATOM 859 O O . LYS A 1 107 ? 11.006 16.314 -6.207 1.00 59.25 107 LYS A O 1
ATOM 864 N N . SER A 1 108 ? 12.332 15.860 -4.477 1.00 52.44 108 SER A N 1
ATOM 865 C CA . SER A 1 108 ? 13.421 16.739 -4.926 1.00 52.44 108 SER A CA 1
ATOM 866 C C . SER A 1 108 ? 14.262 16.195 -6.082 1.00 52.44 108 SER A C 1
ATOM 868 O O . SER A 1 108 ? 15.242 16.836 -6.460 1.00 52.44 108 SER A O 1
ATOM 870 N N . SER A 1 109 ? 13.934 15.027 -6.632 1.00 51.66 109 SER A N 1
ATOM 871 C CA . SER A 1 109 ? 14.781 14.368 -7.618 1.00 51.66 109 SER A CA 1
ATOM 872 C C . SER A 1 109 ? 13.983 13.871 -8.817 1.00 51.66 109 SER A C 1
ATOM 874 O O . SER A 1 109 ? 13.075 13.065 -8.676 1.00 51.66 109 SER A O 1
ATOM 876 N N . VAL A 1 110 ? 14.394 14.309 -10.010 1.00 58.25 110 VAL A N 1
ATOM 877 C CA . VAL A 1 110 ? 13.898 13.810 -11.308 1.00 58.25 110 VAL A CA 1
ATOM 878 C C . VAL A 1 110 ? 14.131 12.296 -11.468 1.00 58.25 110 VAL A C 1
ATOM 880 O O . VAL A 1 110 ? 13.503 11.678 -12.311 1.00 58.25 110 VAL A O 1
ATOM 883 N N . LYS A 1 111 ? 15.031 11.707 -10.672 1.00 65.38 111 LYS A N 1
ATOM 884 C CA . LYS A 1 111 ? 15.194 10.262 -10.462 1.00 65.38 111 LYS A CA 1
ATOM 885 C C . LYS A 1 111 ? 15.551 10.017 -9.008 1.00 65.38 111 LYS A C 1
ATOM 887 O O . LYS A 1 111 ? 16.438 10.713 -8.503 1.00 65.38 111 LYS A O 1
ATOM 892 N N . ALA A 1 112 ? 14.923 9.054 -8.354 1.00 66.38 112 ALA A N 1
ATOM 893 C CA . ALA A 1 112 ? 15.268 8.700 -6.986 1.00 66.38 112 ALA A CA 1
ATOM 894 C C . ALA A 1 112 ? 16.720 8.206 -6.906 1.00 66.38 112 ALA A C 1
ATOM 896 O O . ALA A 1 112 ? 17.198 7.440 -7.747 1.00 66.38 112 ALA A O 1
ATOM 897 N N . SER A 1 113 ? 17.462 8.642 -5.885 1.00 77.62 113 SER A N 1
ATOM 898 C CA . SER A 1 113 ? 18.766 8.037 -5.629 1.00 77.62 113 SER A CA 1
ATOM 899 C C . SER A 1 113 ? 18.577 6.630 -5.058 1.00 77.62 113 SER A C 1
ATOM 901 O O . SER A 1 113 ? 17.585 6.350 -4.389 1.00 77.62 113 SER A O 1
ATOM 903 N N . LEU A 1 114 ? 19.570 5.749 -5.224 1.00 76.88 114 LEU A N 1
ATOM 904 C CA . LEU A 1 114 ? 19.555 4.424 -4.588 1.00 76.88 114 LEU A CA 1
ATOM 905 C C . LEU A 1 114 ? 19.300 4.514 -3.072 1.00 76.88 114 LEU A C 1
ATOM 907 O O . LEU A 1 114 ? 18.622 3.669 -2.500 1.00 76.88 114 LEU A O 1
ATOM 911 N N . ARG A 1 115 ? 19.815 5.562 -2.418 1.00 79.81 115 ARG A N 1
ATOM 912 C CA . ARG A 1 115 ? 19.580 5.807 -0.991 1.00 79.81 115 ARG A CA 1
ATOM 913 C C . ARG A 1 115 ? 18.103 6.064 -0.691 1.00 79.81 115 ARG A C 1
ATOM 915 O O . ARG A 1 115 ? 17.615 5.571 0.322 1.00 79.81 115 ARG A O 1
ATOM 922 N N . ASP A 1 116 ? 17.420 6.822 -1.543 1.00 74.06 116 ASP A N 1
ATOM 923 C CA . ASP A 1 116 ? 15.995 7.124 -1.385 1.00 74.06 116 ASP A CA 1
ATOM 924 C C . ASP A 1 116 ? 15.153 5.862 -1.585 1.00 74.06 116 ASP A C 1
ATOM 926 O O . ASP A 1 116 ? 14.252 5.591 -0.796 1.00 74.06 116 ASP A O 1
ATOM 930 N N . LEU A 1 117 ? 15.513 5.035 -2.571 1.00 78.19 117 LEU A N 1
ATOM 931 C CA . LEU A 1 117 ? 14.853 3.752 -2.806 1.00 78.19 117 LEU A CA 1
ATOM 932 C C . LEU A 1 117 ? 15.058 2.771 -1.640 1.00 78.19 117 LEU A C 1
ATOM 934 O O . LEU A 1 117 ? 14.124 2.089 -1.236 1.00 78.19 117 LEU A O 1
ATOM 938 N N . VAL A 1 118 ? 16.253 2.722 -1.044 1.00 82.38 118 VAL A N 1
ATOM 939 C CA . VAL A 1 118 ? 16.510 1.889 0.146 1.00 82.38 118 VAL A CA 1
ATOM 940 C C . VAL A 1 118 ? 15.736 2.397 1.365 1.00 82.38 118 VAL A C 1
ATOM 942 O O . VAL A 1 118 ? 15.250 1.589 2.155 1.00 82.38 118 VAL A O 1
ATOM 945 N N . ALA A 1 119 ? 15.563 3.714 1.514 1.00 83.25 119 ALA A N 1
ATOM 946 C CA . ALA A 1 119 ? 14.805 4.291 2.624 1.00 83.25 119 ALA A CA 1
ATOM 947 C C . ALA A 1 119 ? 13.326 3.854 2.632 1.00 83.25 119 ALA A C 1
ATOM 949 O O . ALA A 1 119 ? 12.714 3.809 3.700 1.00 83.25 119 ALA A O 1
ATOM 950 N N . VAL A 1 120 ? 12.770 3.440 1.484 1.00 82.69 120 VAL A N 1
ATOM 951 C CA . VAL A 1 120 ? 11.441 2.804 1.388 1.00 82.69 120 VAL A CA 1
ATOM 952 C C . VAL A 1 120 ? 11.309 1.601 2.322 1.00 82.69 120 VAL A C 1
ATOM 954 O O . VAL A 1 120 ? 10.256 1.395 2.927 1.00 82.69 120 VAL A O 1
ATOM 957 N N . LEU A 1 121 ? 12.384 0.836 2.519 1.00 86.69 121 LEU A N 1
ATOM 958 C CA . LEU A 1 121 ? 12.368 -0.342 3.385 1.00 86.69 121 LEU A CA 1
ATOM 959 C C . LEU A 1 121 ? 12.107 -0.008 4.860 1.00 86.69 121 LEU A C 1
ATOM 961 O O . LEU A 1 121 ? 11.640 -0.868 5.611 1.00 86.69 121 LEU A O 1
ATOM 965 N N . ASP A 1 122 ? 12.431 1.211 5.295 1.00 88.12 122 ASP A N 1
ATOM 966 C CA . ASP A 1 122 ? 12.210 1.695 6.664 1.00 88.12 122 ASP A CA 1
ATOM 967 C C . ASP A 1 122 ? 10.817 2.312 6.862 1.00 88.12 122 ASP A C 1
ATOM 969 O O . ASP A 1 122 ? 10.418 2.634 7.985 1.00 88.12 122 ASP A O 1
ATOM 973 N N . LEU A 1 123 ? 10.057 2.455 5.778 1.00 86.88 123 LEU A N 1
ATOM 974 C CA . LEU A 1 123 ? 8.715 3.023 5.793 1.00 86.88 123 LEU A CA 1
ATOM 975 C C . LEU A 1 123 ? 7.632 1.954 5.859 1.00 86.88 123 LEU A C 1
ATOM 977 O O . LEU A 1 123 ? 6.526 2.258 6.289 1.00 86.88 123 LEU A O 1
ATOM 981 N N . LEU A 1 124 ? 7.931 0.721 5.456 1.00 91.25 124 LEU A N 1
ATOM 982 C CA . LEU A 1 124 ? 6.960 -0.366 5.364 1.00 91.25 124 LEU A CA 1
ATOM 983 C C . LEU A 1 124 ? 6.934 -1.242 6.637 1.00 91.25 124 LEU A C 1
ATOM 985 O O . LEU A 1 124 ? 7.972 -1.462 7.269 1.00 91.25 124 LEU A O 1
ATOM 989 N N . PRO A 1 125 ? 5.765 -1.786 7.024 1.00 93.75 125 PRO A N 1
ATOM 990 C CA . PRO A 1 125 ? 5.627 -2.652 8.192 1.00 93.75 125 PRO A CA 1
ATOM 991 C C . PRO A 1 125 ? 6.228 -4.040 7.964 1.00 93.75 125 PRO A C 1
ATOM 993 O O . PRO A 1 125 ? 6.066 -4.649 6.913 1.00 93.75 125 PRO A O 1
ATOM 996 N N . ARG A 1 126 ? 6.853 -4.614 9.000 1.00 94.94 126 ARG A N 1
ATOM 997 C CA . ARG A 1 126 ? 7.419 -5.981 8.944 1.00 94.94 126 ARG A CA 1
ATOM 998 C C . ARG A 1 126 ? 6.379 -7.080 8.716 1.00 94.94 126 ARG A C 1
ATOM 1000 O O . ARG A 1 126 ? 6.729 -8.184 8.307 1.00 94.94 126 ARG A O 1
ATOM 1007 N N . VAL A 1 127 ? 5.117 -6.803 9.042 1.00 96.94 127 VAL A N 1
ATOM 1008 C CA . VAL A 1 127 ? 3.994 -7.740 8.894 1.00 96.94 127 VAL A CA 1
ATOM 1009 C C . VAL A 1 127 ? 3.332 -7.674 7.515 1.00 96.94 127 VAL A C 1
ATOM 1011 O O . VAL A 1 127 ? 2.322 -8.342 7.322 1.00 96.94 127 VAL A O 1
ATOM 1014 N N . LEU A 1 128 ? 3.880 -6.882 6.587 1.00 97.56 128 LEU A N 1
ATOM 1015 C CA . LEU A 1 128 ? 3.357 -6.714 5.235 1.00 97.56 128 LEU A CA 1
ATOM 1016 C C . LEU A 1 128 ? 3.233 -8.064 4.515 1.00 97.56 128 LEU A C 1
ATOM 1018 O O . LEU A 1 128 ? 4.172 -8.857 4.510 1.00 97.56 128 LEU A O 1
ATOM 1022 N N . GLU A 1 129 ? 2.071 -8.299 3.914 1.00 98.19 129 GLU A N 1
ATOM 1023 C CA . GLU A 1 129 ? 1.727 -9.495 3.138 1.00 98.19 129 GLU A CA 1
ATOM 1024 C C . GLU A 1 129 ? 1.519 -9.159 1.655 1.00 98.19 129 GLU A C 1
ATOM 1026 O O . GLU A 1 129 ? 1.948 -9.925 0.794 1.00 98.19 129 GLU A O 1
ATOM 1031 N N . GLU A 1 130 ? 0.903 -8.007 1.367 1.00 97.44 130 GLU A N 1
ATOM 1032 C CA . GLU A 1 130 ? 0.589 -7.518 0.020 1.00 97.44 130 GLU A CA 1
ATOM 1033 C C . GLU A 1 130 ? 1.067 -6.072 -0.130 1.00 97.44 130 GLU A C 1
ATOM 1035 O O . GLU A 1 130 ? 0.673 -5.184 0.638 1.00 97.44 130 GLU A O 1
ATOM 1040 N N . PHE A 1 131 ? 1.881 -5.838 -1.155 1.00 94.88 131 PHE A N 1
ATOM 1041 C CA . PHE A 1 131 ? 2.289 -4.508 -1.574 1.00 94.88 131 PHE A CA 1
ATOM 1042 C C . PHE A 1 131 ? 1.801 -4.232 -2.992 1.00 94.88 131 PHE A C 1
ATOM 1044 O O . PHE A 1 131 ? 2.117 -4.959 -3.931 1.00 94.88 131 PHE A O 1
ATOM 1051 N N . GLN A 1 132 ? 1.043 -3.158 -3.154 1.00 91.94 132 GLN A N 1
ATOM 1052 C CA . GLN A 1 132 ? 0.599 -2.677 -4.448 1.00 91.94 132 GLN A CA 1
ATOM 1053 C C . GLN A 1 132 ? 1.099 -1.254 -4.658 1.00 91.94 132 GLN A C 1
ATOM 1055 O O . GLN A 1 132 ? 0.864 -0.377 -3.822 1.00 91.94 132 GLN A O 1
ATOM 1060 N N . SER A 1 133 ? 1.749 -1.017 -5.793 1.00 87.88 133 SER A N 1
ATOM 1061 C CA . SER A 1 133 ? 2.108 0.334 -6.206 1.00 87.88 133 SER A CA 1
ATOM 1062 C C . SER A 1 133 ? 1.574 0.654 -7.585 1.00 87.88 133 SER A C 1
ATOM 1064 O O . SER A 1 133 ? 1.463 -0.215 -8.445 1.00 87.88 133 SER A O 1
ATOM 1066 N N . SER A 1 134 ? 1.210 1.906 -7.794 1.00 78.75 134 SER A N 1
ATOM 1067 C CA . SER A 1 134 ? 0.676 2.387 -9.054 1.00 78.75 134 SER A CA 1
ATOM 1068 C C . SER A 1 134 ? 1.420 3.647 -9.480 1.00 78.75 134 SER A C 1
ATOM 1070 O O . SER A 1 134 ? 1.929 4.409 -8.655 1.00 78.75 134 SER A O 1
ATOM 1072 N N . VAL A 1 135 ? 1.544 3.842 -10.788 1.00 72.44 135 VAL A N 1
ATOM 1073 C CA . VAL A 1 135 ? 2.182 5.025 -11.359 1.00 72.44 135 VAL A CA 1
ATOM 1074 C C . VAL A 1 135 ? 1.169 5.668 -12.273 1.00 72.44 135 VAL A C 1
ATOM 1076 O O . VAL A 1 135 ? 0.731 5.040 -13.238 1.00 72.44 135 VAL A O 1
ATOM 1079 N N . MET A 1 136 ? 0.836 6.920 -11.972 1.00 64.94 136 MET A N 1
ATOM 1080 C CA . MET A 1 136 ? 0.026 7.735 -12.855 1.00 64.94 136 MET A CA 1
ATOM 1081 C C . MET A 1 136 ? 0.853 8.158 -14.066 1.00 64.94 136 MET A C 1
ATOM 1083 O O . MET A 1 136 ? 1.854 8.862 -13.915 1.00 64.94 136 MET A O 1
ATOM 1087 N N . PRO A 1 137 ? 0.453 7.762 -15.278 1.00 55.53 137 PRO A N 1
ATOM 1088 C CA . PRO A 1 137 ? 0.952 8.392 -16.480 1.00 55.53 137 PRO A CA 1
ATOM 1089 C C . PRO A 1 137 ? 0.275 9.760 -16.569 1.00 55.53 137 PRO A C 1
ATOM 1091 O O . PRO A 1 137 ? -0.934 9.841 -16.775 1.00 55.53 137 PRO A O 1
ATOM 1094 N N . TYR A 1 138 ? 1.025 10.841 -16.356 1.00 55.16 138 TYR A N 1
ATOM 1095 C CA . TYR A 1 138 ? 0.457 12.184 -16.453 1.00 55.16 138 TYR A CA 1
ATOM 1096 C C . TYR A 1 138 ? -0.274 12.379 -17.790 1.00 55.16 138 TYR A C 1
ATOM 1098 O O . TYR A 1 138 ? 0.253 12.071 -18.860 1.00 55.16 138 TYR A O 1
ATOM 1106 N N . LEU A 1 139 ? -1.484 12.936 -17.702 1.00 46.12 139 LEU A N 1
ATOM 1107 C CA . LEU A 1 139 ? -2.417 13.163 -18.809 1.00 46.12 139 LEU A CA 1
ATOM 1108 C C . LEU A 1 139 ? -1.939 14.185 -19.857 1.00 46.12 139 LEU A C 1
ATOM 1110 O O . LEU A 1 139 ? -2.620 14.364 -20.862 1.00 46.12 139 LEU A O 1
ATOM 1114 N N . TYR A 1 140 ? -0.781 14.837 -19.688 1.00 43.22 140 TYR A N 1
ATOM 1115 C CA . TYR A 1 140 ? -0.393 15.951 -20.557 1.00 43.22 140 TYR A CA 1
ATOM 1116 C C . TYR A 1 140 ? 1.098 15.985 -20.920 1.00 43.22 140 TYR A C 1
ATOM 1118 O O . TYR A 1 140 ? 1.928 16.597 -20.255 1.00 43.22 140 TYR A O 1
ATOM 1126 N N . GLY A 1 141 ? 1.404 15.371 -22.065 1.00 42.94 141 GLY A N 1
ATOM 1127 C CA . GLY A 1 141 ? 2.180 15.998 -23.142 1.00 42.94 141 GLY A CA 1
ATOM 1128 C C . GLY A 1 141 ? 3.700 16.099 -23.023 1.00 42.94 141 GLY A C 1
ATOM 1129 O O . GLY A 1 141 ? 4.372 15.875 -24.027 1.00 42.94 141 GLY A O 1
ATOM 1130 N N . GLU A 1 142 ? 4.285 16.412 -21.868 1.00 44.53 142 GLU A N 1
ATOM 1131 C CA . GLU A 1 142 ? 5.716 16.740 -21.820 1.00 44.53 142 GLU A CA 1
ATOM 1132 C C . GLU A 1 142 ? 6.440 16.138 -20.605 1.00 44.53 142 GLU A C 1
ATOM 1134 O O . GLU A 1 142 ? 6.282 16.561 -19.467 1.00 44.53 142 GLU A O 1
ATOM 1139 N N . ARG A 1 143 ? 7.319 15.168 -20.906 1.00 46.50 143 ARG A N 1
ATOM 1140 C CA . ARG A 1 143 ? 8.437 14.666 -20.080 1.00 46.50 143 ARG A CA 1
ATOM 1141 C C . ARG A 1 143 ? 8.096 14.082 -18.700 1.00 46.50 143 ARG A C 1
ATOM 1143 O O . ARG A 1 143 ? 8.438 14.683 -17.692 1.00 46.50 143 ARG A O 1
ATOM 1150 N N . GLN A 1 144 ? 7.623 12.833 -18.639 1.00 48.03 144 GLN A N 1
ATOM 1151 C CA . GLN A 1 144 ? 7.677 12.038 -17.396 1.00 48.03 144 GLN A CA 1
ATOM 1152 C C . GLN A 1 144 ? 7.949 10.538 -17.623 1.00 48.03 144 GLN A C 1
ATOM 1154 O O . GLN A 1 144 ? 7.285 9.664 -17.076 1.00 48.03 144 GLN A O 1
ATOM 1159 N N . SER A 1 145 ? 9.006 10.213 -18.374 1.00 48.81 145 SER A N 1
ATOM 1160 C CA . SER A 1 145 ? 9.631 8.882 -18.287 1.00 48.81 145 SER A CA 1
ATOM 1161 C C . SER A 1 145 ? 10.329 8.642 -16.934 1.00 48.81 145 SER A C 1
ATOM 1163 O O . SER A 1 145 ? 10.867 7.575 -16.712 1.00 48.81 145 SER A O 1
ATOM 1165 N N . ALA A 1 146 ? 10.349 9.618 -16.026 1.00 50.09 146 ALA A N 1
ATOM 1166 C CA . ALA A 1 146 ? 11.102 9.562 -14.776 1.00 50.09 146 ALA A CA 1
ATOM 1167 C C . ALA A 1 146 ? 10.566 8.534 -13.764 1.00 50.09 146 ALA A C 1
ATOM 1169 O O . ALA A 1 146 ? 11.345 7.835 -13.131 1.00 50.09 146 ALA A O 1
ATOM 1170 N N . HIS A 1 147 ? 9.245 8.399 -13.622 1.00 61.47 147 HIS A N 1
ATOM 1171 C CA . HIS A 1 147 ? 8.690 7.620 -12.509 1.00 61.47 147 HIS A CA 1
ATOM 1172 C C . HIS A 1 147 ? 8.726 6.103 -12.726 1.00 61.47 147 HIS A C 1
ATOM 1174 O O . HIS A 1 147 ? 8.800 5.356 -11.756 1.00 61.47 147 HIS A O 1
ATOM 1180 N N . TRP A 1 148 ? 8.715 5.619 -13.975 1.00 66.75 148 TRP A N 1
ATOM 1181 C CA . TRP A 1 148 ? 8.885 4.179 -14.226 1.00 66.75 148 TRP A CA 1
ATOM 1182 C C . TRP A 1 148 ? 10.314 3.725 -13.916 1.00 66.75 148 TRP A C 1
ATOM 1184 O O . TRP A 1 148 ? 10.496 2.630 -13.385 1.00 66.75 148 TRP A O 1
ATOM 1194 N N . GLU A 1 149 ? 11.301 4.584 -14.207 1.00 72.75 149 GLU A N 1
ATOM 1195 C CA . GLU A 1 149 ? 12.722 4.325 -13.948 1.00 72.75 149 GLU A CA 1
ATOM 1196 C C . GLU A 1 149 ? 12.995 4.152 -12.453 1.00 72.75 149 GLU A C 1
ATOM 1198 O O . GLU A 1 149 ? 13.971 3.509 -12.091 1.00 72.75 149 GLU A O 1
ATOM 1203 N N . ASP A 1 150 ? 12.113 4.676 -11.600 1.00 77.94 150 ASP A N 1
ATOM 1204 C CA . ASP A 1 150 ? 12.171 4.499 -10.153 1.00 77.94 150 ASP A CA 1
ATOM 1205 C C . ASP A 1 150 ? 11.281 3.339 -9.658 1.00 77.94 150 ASP A C 1
ATOM 1207 O O . ASP A 1 150 ? 11.593 2.724 -8.637 1.00 77.94 150 ASP A O 1
ATOM 1211 N N . LEU A 1 151 ? 10.189 3.003 -10.369 1.00 82.19 151 LEU A N 1
ATOM 1212 C CA . LEU A 1 151 ? 9.249 1.950 -9.958 1.00 82.19 151 LEU A CA 1
ATOM 1213 C C . LEU A 1 151 ? 9.927 0.582 -9.902 1.00 82.19 151 LEU A C 1
ATOM 1215 O O . LEU A 1 151 ? 9.879 -0.079 -8.868 1.00 82.19 151 LEU A O 1
ATOM 1219 N N . VAL A 1 152 ? 10.511 0.139 -11.020 1.00 86.00 152 VAL A N 1
ATOM 1220 C CA . VAL A 1 152 ? 11.086 -1.211 -11.109 1.00 86.00 152 VAL A CA 1
ATOM 1221 C C . VAL A 1 152 ? 12.225 -1.370 -10.097 1.00 86.00 152 VAL A C 1
ATOM 1223 O O . VAL A 1 152 ? 12.124 -2.286 -9.282 1.00 86.00 152 VAL A O 1
ATOM 1226 N N . PRO A 1 153 ? 13.211 -0.452 -10.005 1.00 87.31 153 PRO A N 1
ATOM 1227 C CA . PRO A 1 153 ? 14.252 -0.541 -8.980 1.00 87.31 153 PRO A CA 1
ATOM 1228 C C . PRO A 1 153 ? 13.729 -0.513 -7.539 1.00 87.31 153 PRO A C 1
ATOM 1230 O O . PRO A 1 153 ? 14.270 -1.199 -6.674 1.00 87.31 153 PRO A O 1
ATOM 1233 N N . MET A 1 154 ? 12.662 0.243 -7.246 1.00 88.12 154 MET A N 1
ATOM 1234 C CA . MET A 1 154 ? 12.028 0.195 -5.924 1.00 88.12 154 MET A CA 1
ATOM 1235 C C . MET A 1 154 ? 11.471 -1.205 -5.628 1.00 88.12 154 MET A C 1
ATOM 1237 O O . MET A 1 154 ? 11.689 -1.740 -4.540 1.00 88.12 154 MET A O 1
ATOM 1241 N N . LEU A 1 155 ? 10.747 -1.799 -6.582 1.00 91.38 155 LEU A N 1
ATOM 1242 C CA . LEU A 1 155 ? 10.184 -3.141 -6.430 1.00 91.38 155 LEU A CA 1
ATOM 1243 C C . LEU A 1 155 ? 11.280 -4.206 -6.315 1.00 91.38 155 LEU A C 1
ATOM 1245 O O . LEU A 1 155 ? 11.144 -5.114 -5.497 1.00 91.38 155 LEU A O 1
ATOM 1249 N N . GLU A 1 156 ? 12.374 -4.068 -7.068 1.00 91.62 156 GLU A N 1
ATOM 1250 C CA . GLU A 1 156 ? 13.559 -4.924 -6.954 1.00 91.62 156 GLU A CA 1
ATOM 1251 C C . GLU A 1 156 ? 14.135 -4.868 -5.539 1.00 91.62 156 GLU A C 1
ATOM 1253 O O . GLU A 1 156 ? 14.289 -5.908 -4.905 1.00 91.62 156 GLU A O 1
ATOM 1258 N N . ILE A 1 157 ? 14.358 -3.672 -4.987 1.00 91.50 157 ILE A N 1
ATOM 1259 C CA . ILE A 1 157 ? 14.888 -3.504 -3.626 1.00 91.50 157 ILE A CA 1
ATOM 1260 C C . ILE A 1 157 ? 13.952 -4.121 -2.580 1.00 91.50 157 ILE A C 1
ATOM 1262 O O . ILE A 1 157 ? 14.425 -4.791 -1.656 1.00 91.50 157 ILE A O 1
ATOM 1266 N N . ILE A 1 158 ? 12.635 -3.934 -2.719 1.00 92.44 158 ILE A N 1
ATOM 1267 C CA . ILE A 1 158 ? 11.642 -4.560 -1.834 1.00 92.44 158 ILE A CA 1
ATOM 1268 C C . ILE A 1 158 ? 11.736 -6.088 -1.923 1.00 92.44 158 ILE A C 1
ATOM 1270 O O . ILE A 1 158 ? 11.798 -6.753 -0.887 1.00 92.44 158 ILE A O 1
ATOM 1274 N N . ALA A 1 159 ? 11.778 -6.645 -3.135 1.00 94.25 159 ALA A N 1
ATOM 1275 C CA . ALA A 1 159 ? 11.852 -8.084 -3.358 1.00 94.25 159 ALA A CA 1
ATOM 1276 C C . ALA A 1 159 ? 13.171 -8.679 -2.835 1.00 94.25 159 ALA A C 1
ATOM 1278 O O . ALA A 1 159 ? 13.162 -9.696 -2.139 1.00 94.25 159 ALA A O 1
ATOM 1279 N N . GLU A 1 160 ? 14.306 -8.024 -3.087 1.00 93.94 160 GLU A N 1
ATOM 1280 C CA . GLU A 1 160 ? 15.627 -8.447 -2.615 1.00 93.94 160 GLU A CA 1
ATOM 1281 C C . GLU A 1 160 ? 15.684 -8.576 -1.091 1.00 93.94 160 GLU A C 1
ATOM 1283 O O . GLU A 1 160 ? 16.256 -9.543 -0.579 1.00 93.94 160 GLU A O 1
ATOM 1288 N N . HIS A 1 161 ? 15.033 -7.652 -0.378 1.00 93.56 161 HIS A N 1
ATOM 1289 C CA . HIS A 1 161 ? 15.034 -7.583 1.083 1.00 93.56 161 HIS A CA 1
ATOM 1290 C C . HIS A 1 161 ? 13.821 -8.256 1.737 1.00 93.56 161 HIS A C 1
ATOM 1292 O O . HIS A 1 161 ? 13.716 -8.250 2.967 1.00 93.56 161 HIS A O 1
ATOM 1298 N N . ALA A 1 162 ? 12.912 -8.853 0.963 1.00 92.50 162 ALA A N 1
ATOM 1299 C CA . ALA A 1 162 ? 11.646 -9.374 1.471 1.00 92.50 162 ALA A CA 1
ATOM 1300 C C . ALA A 1 162 ? 11.833 -10.388 2.605 1.00 92.50 162 ALA A C 1
ATOM 1302 O O . ALA A 1 162 ? 11.265 -10.221 3.675 1.00 92.50 162 ALA A O 1
ATOM 1303 N N . ASN A 1 163 ? 12.712 -11.377 2.446 1.00 91.69 163 ASN A N 1
ATOM 1304 C CA . ASN A 1 163 ? 12.907 -12.413 3.469 1.00 91.69 163 ASN A CA 1
ATOM 1305 C C . ASN A 1 163 ? 13.396 -11.864 4.822 1.00 91.69 163 ASN A C 1
ATOM 1307 O O . ASN A 1 163 ? 13.099 -12.442 5.866 1.00 91.69 163 ASN A O 1
ATOM 1311 N N . GLU A 1 164 ? 14.151 -10.764 4.815 1.00 94.12 164 GLU A N 1
ATOM 1312 C CA . GLU A 1 164 ? 14.739 -10.179 6.026 1.00 94.12 164 GLU A CA 1
ATOM 1313 C C . GLU A 1 164 ? 13.854 -9.086 6.635 1.00 94.12 164 GLU A C 1
ATOM 1315 O O . GLU A 1 164 ? 13.713 -8.991 7.858 1.00 94.12 164 GLU A O 1
ATOM 1320 N N . ARG A 1 165 ? 13.265 -8.238 5.786 1.00 93.88 165 ARG A N 1
ATOM 1321 C CA . ARG A 1 165 ? 12.495 -7.054 6.192 1.00 93.88 165 ARG A CA 1
ATOM 1322 C C . ARG A 1 165 ? 10.996 -7.318 6.248 1.00 93.88 165 ARG A C 1
ATOM 1324 O O . ARG A 1 165 ? 10.340 -6.811 7.155 1.00 93.88 165 ARG A O 1
ATOM 1331 N N . PHE A 1 166 ? 10.479 -8.130 5.334 1.00 95.88 166 PHE A N 1
ATOM 1332 C CA . PHE A 1 166 ? 9.054 -8.406 5.146 1.00 95.88 166 PHE A CA 1
ATOM 1333 C C . PHE A 1 166 ? 8.812 -9.918 5.021 1.00 95.88 166 PHE A C 1
ATOM 1335 O O . PHE A 1 166 ? 8.344 -10.387 3.987 1.00 95.88 166 PHE A O 1
ATOM 1342 N N . PRO A 1 167 ? 9.126 -10.722 6.054 1.00 96.12 167 PRO A N 1
ATOM 1343 C CA . PRO A 1 167 ? 9.124 -12.188 5.959 1.00 96.12 167 PRO A CA 1
ATOM 1344 C C . PRO A 1 167 ? 7.747 -12.809 5.664 1.00 96.12 167 PRO A C 1
ATOM 1346 O O . PRO A 1 167 ? 7.638 -14.026 5.539 1.00 96.12 167 PRO A O 1
ATOM 1349 N N . ARG A 1 168 ? 6.684 -11.998 5.620 1.00 97.44 168 ARG A N 1
ATOM 1350 C CA . ARG A 1 168 ? 5.315 -12.404 5.280 1.00 97.44 168 ARG A CA 1
ATOM 1351 C C . ARG A 1 168 ? 4.864 -11.925 3.901 1.00 97.44 168 ARG A C 1
ATOM 1353 O O . ARG A 1 168 ? 3.753 -12.268 3.500 1.00 97.44 168 ARG A O 1
ATOM 1360 N N . LEU A 1 169 ? 5.694 -11.149 3.205 1.00 98.06 169 LEU A N 1
ATOM 1361 C CA . LEU A 1 169 ? 5.376 -10.602 1.896 1.00 98.06 169 LEU A CA 1
ATOM 1362 C C . LEU A 1 169 ? 5.254 -11.754 0.907 1.00 98.06 169 LEU A C 1
ATOM 1364 O O . LEU A 1 169 ? 6.202 -12.508 0.701 1.00 98.06 169 LEU A O 1
ATOM 1368 N N . ARG A 1 170 ? 4.068 -11.885 0.325 1.00 97.62 170 ARG A N 1
ATOM 1369 C CA . ARG A 1 170 ? 3.732 -12.939 -0.636 1.00 97.62 170 ARG A CA 1
ATOM 1370 C C . ARG A 1 170 ? 3.286 -12.381 -1.977 1.00 97.62 170 ARG A C 1
ATOM 1372 O O . ARG A 1 170 ? 3.428 -13.075 -2.974 1.00 97.62 170 ARG A O 1
ATOM 1379 N N . ASP A 1 171 ? 2.805 -11.141 -2.009 1.00 97.69 171 ASP A N 1
ATOM 1380 C CA . ASP A 1 171 ? 2.244 -10.536 -3.210 1.00 97.69 171 ASP A CA 1
ATOM 1381 C C . ASP A 1 171 ? 2.815 -9.129 -3.425 1.00 97.69 171 ASP A C 1
ATOM 1383 O O . ASP A 1 171 ? 2.724 -8.257 -2.555 1.00 97.69 171 ASP A O 1
ATOM 1387 N N . ILE A 1 172 ? 3.385 -8.905 -4.609 1.00 95.38 172 ILE A N 1
ATOM 1388 C CA . ILE A 1 172 ? 3.714 -7.581 -5.137 1.00 95.38 172 ILE A CA 1
ATOM 1389 C C . ILE A 1 172 ? 2.877 -7.373 -6.394 1.00 95.38 172 ILE A C 1
ATOM 1391 O O . ILE A 1 172 ? 2.878 -8.207 -7.299 1.00 95.38 172 ILE A O 1
ATOM 1395 N N . SER A 1 173 ? 2.164 -6.254 -6.477 1.00 91.31 173 SER A N 1
ATOM 1396 C CA . SER A 1 173 ? 1.362 -5.931 -7.653 1.00 91.31 173 SER A CA 1
ATOM 1397 C C . SER A 1 173 ? 1.567 -4.506 -8.138 1.00 91.31 173 SER A C 1
ATOM 1399 O O . SER A 1 173 ? 1.829 -3.581 -7.368 1.00 91.31 173 SER A O 1
ATOM 1401 N N . VAL A 1 174 ? 1.428 -4.338 -9.448 1.00 87.25 174 VAL A N 1
ATOM 1402 C CA . VAL A 1 174 ? 1.420 -3.035 -10.100 1.00 87.25 174 VAL A CA 1
ATOM 1403 C C . VAL A 1 174 ? -0.028 -2.692 -10.437 1.00 87.25 174 VAL A C 1
ATOM 1405 O O . VAL A 1 174 ? -0.726 -3.472 -11.083 1.00 87.25 174 VAL A O 1
ATOM 1408 N N . GLY A 1 175 ? -0.517 -1.557 -9.937 1.00 76.69 175 GLY A N 1
ATOM 1409 C CA . GLY A 1 175 ? -1.866 -1.057 -10.209 1.00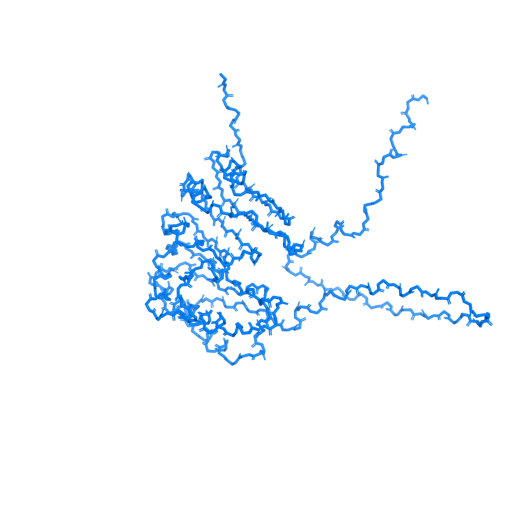 76.69 175 GLY A CA 1
ATOM 1410 C C . GLY A 1 175 ? -2.076 -0.658 -11.671 1.00 76.69 175 GLY A C 1
ATOM 1411 O 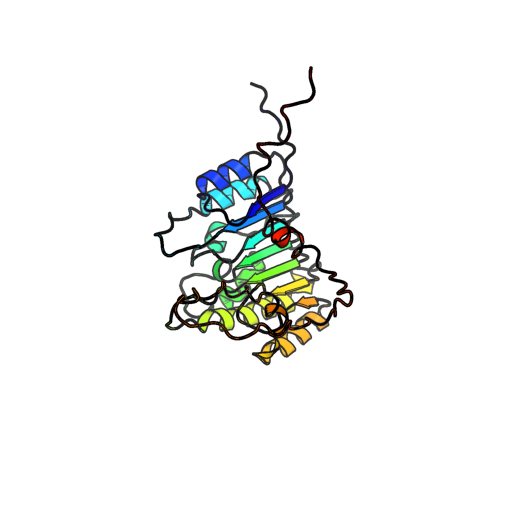O . GLY A 1 175 ? -1.182 -0.815 -12.505 1.00 76.69 175 GLY A O 1
ATOM 1412 N N . ARG A 1 176 ? -3.276 -0.142 -11.987 1.00 64.25 176 ARG A N 1
ATOM 1413 C CA . ARG A 1 176 ? -3.625 0.321 -13.339 1.00 64.25 176 ARG A CA 1
ATOM 1414 C C . ARG A 1 176 ? -2.616 1.369 -13.776 1.00 64.25 176 ARG A C 1
ATOM 1416 O O . ARG A 1 176 ? -2.655 2.515 -13.354 1.00 64.25 176 ARG A O 1
ATOM 1423 N N . SER A 1 177 ? -1.716 0.953 -14.641 1.00 58.38 177 SER A N 1
ATOM 1424 C CA . SER A 1 177 ? -0.705 1.816 -15.201 1.00 58.38 177 SER A CA 1
ATOM 1425 C C . SER A 1 177 ? -0.682 1.595 -16.703 1.00 58.38 177 SER A C 1
ATOM 1427 O O . SER A 1 177 ? -1.047 0.525 -17.195 1.00 58.38 177 SER A O 1
ATOM 1429 N N . HIS A 1 178 ? -0.251 2.597 -17.463 1.00 60.06 178 HIS A N 1
ATOM 1430 C CA . HIS A 1 178 ? 0.053 2.393 -18.882 1.00 60.06 178 HIS A CA 1
ATOM 1431 C C . HIS A 1 178 ? 1.331 1.550 -19.085 1.00 60.06 178 HIS A C 1
ATOM 1433 O O . HIS A 1 178 ? 1.805 1.417 -20.213 1.00 60.06 178 HIS A O 1
ATOM 1439 N N . PHE A 1 179 ? 1.888 0.978 -18.009 1.00 65.94 179 PHE A N 1
ATOM 1440 C CA . PHE A 1 179 ? 3.045 0.097 -18.024 1.00 65.94 179 PHE A CA 1
ATOM 1441 C C . PHE A 1 179 ? 2.566 -1.352 -18.028 1.00 65.94 179 PHE A C 1
ATOM 1443 O O . PHE A 1 179 ? 2.162 -1.916 -17.013 1.00 65.94 179 PHE A O 1
ATOM 1450 N N . TYR A 1 180 ? 2.594 -1.942 -19.216 1.00 72.75 180 TYR A N 1
ATOM 1451 C CA . TYR A 1 180 ? 2.208 -3.329 -19.420 1.00 72.75 180 TYR A CA 1
ATOM 1452 C C . TYR A 1 180 ? 3.413 -4.246 -19.256 1.00 72.75 180 TYR A C 1
ATOM 1454 O O . TYR A 1 180 ? 4.520 -3.873 -19.658 1.00 72.75 180 TYR A O 1
ATOM 1462 N N . LYS A 1 181 ? 3.183 -5.469 -18.760 1.00 75.81 181 LYS A N 1
ATOM 1463 C CA . LYS A 1 181 ? 4.226 -6.509 -18.709 1.00 75.81 181 LYS A CA 1
ATOM 1464 C C . LYS A 1 181 ? 4.910 -6.674 -20.071 1.00 75.81 181 LYS A C 1
ATOM 1466 O O . LYS A 1 181 ? 6.128 -6.658 -20.171 1.00 75.81 181 LYS A O 1
ATOM 1471 N N . ASP A 1 182 ? 4.111 -6.704 -21.134 1.00 75.00 182 ASP A N 1
ATOM 1472 C CA . ASP A 1 182 ? 4.576 -6.948 -22.504 1.00 75.00 182 ASP A CA 1
ATOM 1473 C C . ASP A 1 182 ? 5.326 -5.753 -23.134 1.00 75.00 182 ASP A C 1
ATOM 1475 O O . ASP A 1 182 ? 5.774 -5.837 -24.276 1.00 75.00 182 ASP A O 1
ATOM 1479 N N . ALA A 1 183 ? 5.421 -4.616 -22.433 1.00 70.50 183 ALA A N 1
ATOM 1480 C CA . ALA A 1 183 ? 6.047 -3.399 -22.946 1.00 70.50 183 ALA A CA 1
ATOM 1481 C C . ALA A 1 183 ? 7.524 -3.244 -22.547 1.00 70.50 183 ALA A C 1
ATOM 1483 O O . ALA A 1 183 ? 8.207 -2.424 -23.159 1.00 70.50 183 ALA A O 1
ATOM 1484 N N . GLN A 1 184 ? 8.015 -3.976 -21.537 1.00 69.88 184 GLN A N 1
ATOM 1485 C CA . GLN A 1 184 ? 9.376 -3.815 -21.004 1.00 69.88 184 GLN A CA 1
ATOM 1486 C C . GLN A 1 184 ? 9.986 -5.162 -20.569 1.00 69.88 184 GLN A C 1
ATOM 1488 O O . GLN A 1 184 ? 9.309 -5.927 -19.885 1.00 69.88 184 GLN A O 1
ATOM 1493 N N . PRO A 1 185 ? 11.261 -5.451 -20.904 1.00 66.25 185 PRO A N 1
ATOM 1494 C CA . PRO A 1 185 ? 11.926 -6.706 -20.530 1.00 66.25 185 PRO A CA 1
ATOM 1495 C C . PRO A 1 185 ? 12.258 -6.803 -19.032 1.00 66.25 185 PRO A C 1
ATOM 1497 O O . PRO A 1 185 ? 12.394 -7.904 -18.502 1.00 66.25 185 PRO A O 1
ATOM 1500 N N . ASP A 1 186 ? 12.365 -5.670 -18.337 1.00 82.00 186 ASP A N 1
ATOM 1501 C CA . ASP A 1 186 ? 12.790 -5.620 -16.932 1.00 82.00 186 ASP A CA 1
ATOM 1502 C C . ASP A 1 186 ? 11.790 -6.315 -15.984 1.00 82.00 186 ASP A C 1
ATOM 1504 O O . ASP A 1 186 ? 12.152 -6.757 -14.893 1.00 82.00 186 ASP A O 1
ATOM 1508 N N . TRP A 1 187 ? 10.540 -6.508 -16.423 1.00 86.44 187 TRP A N 1
ATOM 1509 C CA . TRP A 1 187 ? 9.535 -7.256 -15.665 1.00 86.44 187 TRP A CA 1
ATOM 1510 C C . TRP A 1 187 ? 9.882 -8.731 -15.486 1.00 86.44 187 TRP A C 1
ATOM 1512 O O . TRP A 1 187 ? 9.591 -9.283 -14.428 1.00 86.44 187 TRP A O 1
ATOM 1522 N N . ASP A 1 188 ? 10.510 -9.365 -16.478 1.00 87.19 188 ASP A N 1
ATOM 1523 C CA . ASP A 1 188 ? 10.890 -10.779 -16.389 1.00 87.19 188 ASP A CA 1
ATOM 1524 C C . ASP A 1 188 ? 12.038 -10.970 -15.386 1.00 87.19 188 ASP A C 1
ATOM 1526 O O . ASP A 1 188 ? 12.082 -11.956 -14.645 1.00 87.19 188 ASP A O 1
ATOM 1530 N N . VAL A 1 189 ? 12.952 -9.993 -15.317 1.00 89.50 189 VAL A N 1
ATOM 1531 C CA . VAL A 1 189 ? 14.033 -9.968 -14.322 1.00 89.50 189 VAL A CA 1
ATOM 1532 C C . VAL A 1 189 ? 13.445 -9.849 -12.917 1.00 89.50 189 VAL A C 1
ATOM 1534 O O . VAL A 1 189 ? 13.745 -10.682 -12.056 1.00 89.50 189 VAL A O 1
ATOM 1537 N N . LEU A 1 190 ? 12.555 -8.876 -12.697 1.00 91.44 190 LEU A N 1
ATOM 1538 C CA . LEU A 1 190 ? 11.873 -8.690 -11.416 1.00 91.44 190 LEU A CA 1
ATOM 1539 C C . LEU A 1 190 ? 11.017 -9.909 -11.033 1.00 91.44 190 LEU A C 1
ATOM 1541 O O . LEU A 1 190 ? 11.025 -10.325 -9.876 1.00 91.44 190 LEU A O 1
ATOM 1545 N N . GLU A 1 191 ? 10.320 -10.531 -11.987 1.00 93.00 191 GLU A N 1
ATOM 1546 C CA . GLU A 1 191 ? 9.555 -11.764 -11.762 1.00 93.00 191 GLU A CA 1
ATOM 1547 C C . GLU A 1 191 ? 10.462 -12.906 -11.284 1.00 93.00 191 GLU A C 1
ATOM 1549 O O . GLU A 1 191 ? 10.107 -13.628 -10.347 1.00 93.00 191 GLU A O 1
ATOM 1554 N N . GLY A 1 192 ? 11.660 -13.033 -11.862 1.00 93.06 192 GLY A N 1
ATOM 1555 C CA . GLY A 1 192 ? 12.684 -13.968 -11.402 1.00 93.06 192 GLY A CA 1
ATOM 1556 C C . GLY A 1 192 ? 13.132 -13.695 -9.962 1.00 93.06 192 GLY A C 1
ATOM 1557 O O . GLY A 1 192 ? 13.192 -14.625 -9.152 1.00 93.06 192 GLY A O 1
ATOM 1558 N N . ILE A 1 193 ? 13.395 -12.429 -9.616 1.00 94.19 193 ILE A N 1
ATOM 1559 C CA . ILE A 1 193 ? 13.777 -12.016 -8.253 1.00 94.19 193 ILE A CA 1
ATOM 1560 C C . ILE A 1 193 ? 12.665 -12.359 -7.253 1.00 94.19 193 ILE A C 1
ATOM 1562 O O . ILE A 1 193 ? 12.931 -13.028 -6.252 1.00 94.19 193 ILE A O 1
ATOM 1566 N N . CYS A 1 194 ? 11.421 -11.972 -7.543 1.00 95.69 194 CYS A N 1
ATOM 1567 C CA . CYS A 1 194 ? 10.252 -12.269 -6.713 1.00 95.69 194 CYS A CA 1
ATOM 1568 C C . CYS A 1 194 ? 10.051 -13.781 -6.530 1.00 95.69 194 CYS A C 1
ATOM 1570 O O . CYS A 1 194 ? 9.904 -14.261 -5.404 1.00 95.69 194 CYS A O 1
ATOM 1572 N N . SER A 1 195 ? 10.146 -14.557 -7.613 1.00 95.38 195 SER A N 1
ATOM 1573 C CA . SER A 1 195 ? 9.974 -16.015 -7.582 1.00 95.38 195 SER A CA 1
ATOM 1574 C C . SER A 1 195 ? 11.015 -16.703 -6.696 1.00 95.38 195 SER A C 1
ATOM 1576 O O . SER A 1 195 ? 10.675 -17.585 -5.907 1.00 95.38 195 SER A O 1
ATOM 1578 N N . MET A 1 196 ? 12.279 -16.259 -6.740 1.00 95.81 196 MET A N 1
ATOM 1579 C CA . MET A 1 196 ? 13.345 -16.754 -5.851 1.00 95.81 196 MET A CA 1
ATOM 1580 C C . MET A 1 196 ? 13.104 -16.446 -4.364 1.00 95.81 196 MET A C 1
ATOM 1582 O O . MET A 1 196 ? 13.821 -16.959 -3.499 1.00 95.81 196 MET A O 1
ATOM 1586 N N . ARG A 1 197 ? 12.139 -15.579 -4.055 1.00 95.38 197 ARG A N 1
ATOM 1587 C CA . ARG A 1 197 ? 11.741 -15.188 -2.699 1.00 95.38 197 ARG A CA 1
ATOM 1588 C C . ARG A 1 197 ? 10.360 -15.724 -2.316 1.00 95.38 197 ARG A C 1
ATOM 1590 O O . ARG A 1 197 ? 9.917 -15.482 -1.203 1.00 95.38 197 ARG A O 1
ATOM 1597 N N . GLY A 1 198 ? 9.709 -16.489 -3.197 1.00 95.62 198 GLY A N 1
ATOM 1598 C CA . GLY A 1 198 ? 8.355 -16.998 -2.972 1.00 95.62 198 GLY A CA 1
ATOM 1599 C C . GLY A 1 198 ? 7.275 -15.916 -3.051 1.00 95.62 198 GLY A C 1
ATOM 1600 O O . GLY A 1 198 ? 6.220 -16.076 -2.445 1.00 95.62 198 GLY A O 1
ATOM 1601 N N . ILE A 1 199 ? 7.548 -14.825 -3.770 1.00 97.50 199 ILE A N 1
ATOM 1602 C CA . ILE A 1 199 ? 6.637 -13.696 -3.958 1.00 97.50 199 ILE A CA 1
ATOM 1603 C C . ILE A 1 199 ? 6.002 -13.801 -5.341 1.00 97.50 199 ILE A C 1
ATOM 1605 O O . ILE A 1 199 ? 6.701 -13.952 -6.345 1.00 97.50 199 ILE A O 1
ATOM 1609 N N . THR A 1 200 ? 4.685 -13.659 -5.403 1.00 96.94 200 THR A N 1
ATOM 1610 C CA . THR A 1 200 ? 3.943 -13.515 -6.652 1.00 96.94 200 THR A CA 1
ATOM 1611 C C . THR A 1 200 ? 4.047 -12.074 -7.137 1.00 96.94 200 THR A C 1
ATOM 1613 O O . THR A 1 200 ? 3.677 -11.145 -6.418 1.00 96.94 200 THR A O 1
ATOM 1616 N N . LEU A 1 201 ? 4.519 -11.880 -8.369 1.00 94.56 201 LEU A N 1
ATOM 1617 C CA . LEU A 1 201 ? 4.489 -10.584 -9.042 1.00 94.56 201 LEU A CA 1
ATOM 1618 C C . LEU A 1 201 ? 3.287 -10.521 -9.992 1.00 94.56 201 LEU A C 1
ATOM 1620 O O . LEU A 1 201 ? 3.183 -11.322 -10.917 1.00 94.56 201 LEU A O 1
ATOM 1624 N N . SER A 1 202 ? 2.402 -9.547 -9.792 1.00 91.69 202 SER A N 1
ATOM 1625 C CA . SER A 1 202 ? 1.251 -9.297 -10.669 1.00 91.69 202 SER A CA 1
ATOM 1626 C C . SER A 1 202 ? 1.395 -7.958 -11.386 1.00 91.69 202 SER A C 1
ATOM 1628 O O . SER A 1 202 ? 1.326 -6.901 -10.760 1.00 91.69 202 SER A O 1
ATOM 1630 N N . VAL A 1 203 ? 1.569 -7.995 -12.706 1.00 87.62 203 VAL A N 1
ATOM 1631 C CA . VAL A 1 203 ? 1.667 -6.804 -13.566 1.00 87.62 203 VAL A CA 1
ATOM 1632 C C . VAL A 1 203 ? 0.569 -6.881 -14.628 1.00 87.62 203 VAL A C 1
ATOM 1634 O O . VAL A 1 203 ? 0.441 -7.936 -15.257 1.00 87.62 203 VAL A O 1
ATOM 1637 N N . PRO A 1 204 ? -0.211 -5.810 -14.863 1.00 82.38 204 PRO A N 1
ATOM 1638 C CA . PRO A 1 204 ? -1.246 -5.806 -15.891 1.00 82.38 204 PRO A CA 1
ATOM 1639 C C . PRO A 1 204 ? -0.663 -6.101 -17.277 1.00 82.38 204 PRO A C 1
ATOM 1641 O O . PRO A 1 204 ? 0.367 -5.536 -17.666 1.00 82.38 204 PRO A O 1
ATOM 1644 N N . ARG A 1 205 ? -1.326 -6.954 -18.064 1.00 80.94 205 ARG A N 1
ATOM 1645 C CA . ARG A 1 205 ? -1.021 -7.095 -19.493 1.00 80.94 205 ARG A CA 1
ATOM 1646 C C . ARG A 1 205 ? -1.855 -6.113 -20.293 1.00 80.94 205 ARG A C 1
ATOM 1648 O O . ARG A 1 205 ? -2.925 -5.679 -19.871 1.00 80.94 205 ARG A O 1
ATOM 1655 N N . ARG A 1 206 ? -1.389 -5.777 -21.496 1.00 76.12 206 ARG A N 1
ATOM 1656 C CA . ARG A 1 206 ? -2.119 -4.841 -22.367 1.00 76.12 206 ARG A CA 1
ATOM 1657 C C . ARG A 1 206 ? -3.513 -5.356 -22.720 1.00 76.12 206 ARG A C 1
ATOM 1659 O O . ARG A 1 206 ? -4.455 -4.578 -22.817 1.00 76.12 206 ARG A O 1
ATOM 1666 N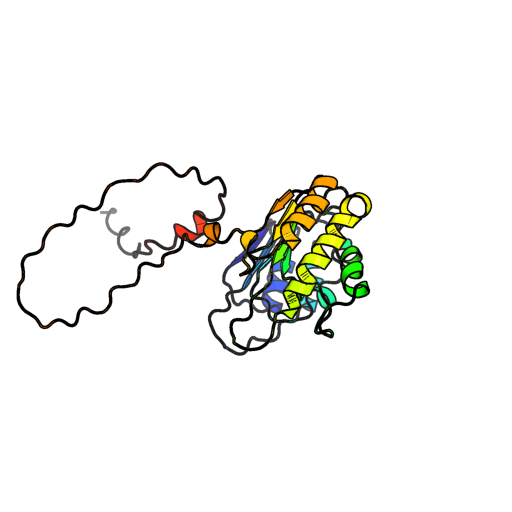 N . GLN A 1 207 ? -3.634 -6.670 -22.878 1.00 73.44 207 GLN A N 1
ATOM 1667 C CA . GLN A 1 207 ? -4.881 -7.353 -23.220 1.00 73.44 207 GLN A CA 1
ATOM 1668 C C . GLN A 1 207 ? -5.933 -7.252 -22.105 1.00 73.44 207 GLN A C 1
ATOM 1670 O O . GLN A 1 207 ? -7.117 -7.129 -22.408 1.00 73.44 207 GLN A O 1
ATOM 1675 N N . ASP A 1 208 ? -5.503 -7.189 -20.844 1.00 68.00 208 ASP A N 1
ATOM 1676 C CA . ASP A 1 208 ? -6.394 -7.149 -19.677 1.00 68.00 208 ASP A CA 1
ATOM 1677 C C . ASP A 1 208 ? -7.143 -5.809 -19.551 1.00 68.00 208 ASP A C 1
ATOM 1679 O O . ASP A 1 208 ? -8.141 -5.712 -18.843 1.00 68.00 208 ASP A O 1
ATOM 1683 N N . MET A 1 209 ? -6.694 -4.765 -20.257 1.00 61.50 209 MET A N 1
ATOM 1684 C CA . MET A 1 209 ? -7.307 -3.431 -20.222 1.00 61.50 209 MET A CA 1
ATOM 1685 C C . MET A 1 209 ? -8.336 -3.187 -21.336 1.00 61.50 209 MET A C 1
ATOM 1687 O O . MET A 1 209 ? -9.002 -2.153 -21.334 1.00 61.50 209 MET A O 1
ATOM 1691 N N . HIS A 1 210 ? -8.492 -4.110 -22.292 1.00 52.41 210 HIS A N 1
ATOM 1692 C CA . HIS A 1 210 ? -9.342 -3.907 -23.473 1.00 52.41 210 HIS A CA 1
ATOM 1693 C C . HIS A 1 210 ? -10.837 -4.212 -23.266 1.00 52.41 210 HIS A C 1
ATOM 1695 O O . HIS A 1 210 ? -11.622 -4.045 -24.198 1.00 52.41 210 HIS A O 1
ATOM 1701 N N . ILE A 1 211 ? -11.270 -4.570 -22.054 1.00 48.12 211 ILE A N 1
ATOM 1702 C CA . ILE A 1 211 ? -12.681 -4.854 -21.738 1.00 48.12 211 ILE A CA 1
ATOM 1703 C C . ILE A 1 211 ? -13.391 -3.596 -21.207 1.00 48.12 211 ILE A C 1
ATOM 1705 O O . ILE A 1 211 ? -14.036 -3.627 -20.172 1.00 48.12 211 ILE A O 1
ATOM 1709 N N . VAL A 1 212 ? -13.258 -2.462 -21.897 1.00 44.66 212 VAL A N 1
ATOM 1710 C CA . VAL A 1 212 ? -14.244 -1.367 -21.844 1.00 44.66 212 VAL A CA 1
ATOM 1711 C C . VAL A 1 212 ? -14.240 -0.698 -23.218 1.00 44.66 212 VAL A C 1
ATOM 1713 O O . VAL A 1 212 ? -13.689 0.385 -23.415 1.00 44.66 212 VAL A O 1
ATOM 1716 N N . GLN A 1 213 ? -14.829 -1.355 -24.217 1.00 36.44 213 GLN A N 1
ATOM 1717 C CA . GLN A 1 213 ? -15.377 -0.585 -25.328 1.00 36.44 213 GLN A CA 1
ATOM 1718 C C . GLN A 1 213 ? -16.610 0.120 -24.772 1.00 36.44 213 GLN A C 1
ATOM 1720 O O . GLN A 1 213 ? -17.675 -0.480 -24.664 1.00 36.44 213 GLN A O 1
ATOM 1725 N N . ILE A 1 214 ? -16.443 1.379 -24.362 1.00 43.25 214 ILE A N 1
ATOM 1726 C CA . ILE A 1 214 ? -17.576 2.279 -24.152 1.00 43.25 214 ILE A CA 1
ATOM 1727 C C . ILE A 1 214 ? -18.370 2.223 -25.463 1.00 43.25 214 ILE A C 1
ATOM 1729 O O . ILE A 1 214 ? -17.769 2.496 -26.513 1.00 43.25 214 ILE A O 1
ATOM 1733 N N . PRO A 1 215 ? -19.659 1.831 -25.453 1.00 38.94 215 PRO A N 1
ATOM 1734 C CA . PRO A 1 215 ? -20.488 1.928 -26.639 1.00 38.94 215 PRO A CA 1
ATOM 1735 C C . PRO A 1 215 ? -20.357 3.365 -27.119 1.00 38.94 215 PRO A C 1
ATOM 1737 O O . PRO A 1 215 ? -20.662 4.293 -26.369 1.00 38.94 215 PRO A O 1
ATOM 1740 N N . ARG A 1 216 ? -19.810 3.571 -28.322 1.00 39.59 216 ARG A N 1
ATOM 1741 C CA . ARG A 1 216 ? -19.822 4.903 -28.920 1.00 39.59 216 ARG A CA 1
ATOM 1742 C C . ARG A 1 216 ? -21.290 5.283 -28.989 1.00 39.59 216 ARG A C 1
ATOM 1744 O O . ARG A 1 216 ? -22.033 4.670 -29.750 1.00 39.59 216 ARG A O 1
ATOM 1751 N N . HIS A 1 217 ? -21.708 6.213 -28.133 1.00 41.44 217 HIS A N 1
ATOM 1752 C CA . HIS A 1 217 ? -23.028 6.799 -28.233 1.00 41.44 217 HIS A CA 1
ATOM 1753 C C . HIS A 1 217 ? -23.173 7.263 -29.674 1.00 41.44 217 HIS A C 1
ATO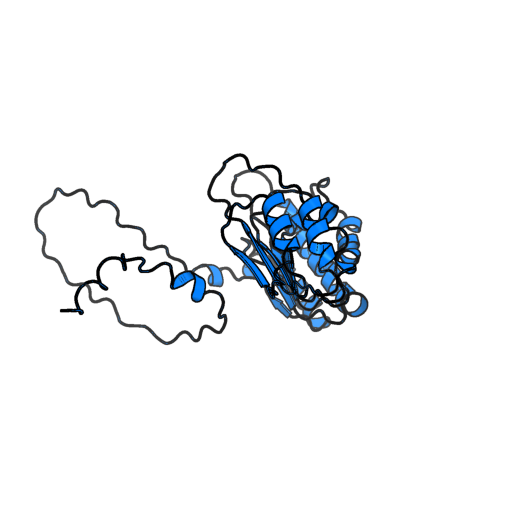M 1755 O O . HIS A 1 217 ? -22.299 7.972 -30.177 1.00 41.44 217 HIS A O 1
ATOM 1761 N N . ASN A 1 218 ? -24.219 6.745 -30.316 1.00 45.59 218 ASN A N 1
ATOM 1762 C CA . ASN A 1 218 ? -24.614 7.026 -31.682 1.00 45.59 218 ASN A CA 1
ATOM 1763 C C . ASN A 1 218 ? -24.271 8.469 -32.046 1.00 45.59 218 ASN A C 1
ATOM 1765 O O . ASN A 1 218 ? -24.714 9.405 -31.374 1.00 45.59 218 ASN A O 1
ATOM 1769 N N . GLU A 1 219 ? -23.485 8.632 -33.110 1.00 40.25 219 GLU A N 1
ATOM 1770 C CA . GLU A 1 219 ? -23.454 9.900 -33.824 1.00 40.25 219 GLU A CA 1
ATOM 1771 C C . GLU A 1 219 ? -24.912 10.314 -34.081 1.00 40.25 219 GLU A C 1
ATOM 1773 O O . GLU A 1 219 ? -25.736 9.445 -34.402 1.00 40.25 219 GLU A O 1
ATOM 1778 N N . PRO A 1 220 ? -25.276 11.594 -33.890 1.00 45.38 220 PRO A N 1
ATOM 1779 C CA . PRO A 1 220 ? -26.579 12.055 -34.319 1.00 45.38 220 PRO A CA 1
ATOM 1780 C C . PRO A 1 220 ? -26.666 11.769 -35.815 1.00 45.38 220 PRO A C 1
ATOM 1782 O O . PRO A 1 220 ? -25.900 12.308 -36.612 1.00 45.38 220 PRO A O 1
ATOM 1785 N N . VAL A 1 221 ? -27.556 10.847 -36.170 1.00 51.62 221 VAL A N 1
ATOM 1786 C CA . VAL A 1 221 ? -27.968 10.645 -37.548 1.00 51.62 221 VAL A CA 1
ATOM 1787 C C . VAL A 1 221 ? -28.603 11.967 -37.950 1.00 51.62 221 VAL A C 1
ATOM 1789 O O . VAL A 1 221 ? -29.679 12.304 -37.457 1.00 51.62 221 VAL A O 1
ATOM 1792 N N . ASP A 1 222 ? -27.891 12.739 -38.769 1.00 46.41 222 ASP A N 1
ATOM 1793 C CA . ASP A 1 222 ? -28.483 13.845 -39.503 1.00 46.41 222 ASP A CA 1
ATOM 1794 C C . ASP A 1 222 ? -29.607 13.246 -40.353 1.00 46.41 222 ASP A C 1
ATOM 1796 O O . ASP A 1 222 ? -29.390 12.529 -41.334 1.00 46.41 222 ASP A O 1
ATOM 1800 N N . ASP A 1 223 ? -30.822 13.473 -39.872 1.00 56.44 223 ASP A N 1
ATOM 1801 C CA . ASP A 1 223 ? -32.073 13.126 -40.516 1.00 56.44 223 ASP A CA 1
ATOM 1802 C C . ASP A 1 223 ? -32.229 14.028 -41.739 1.00 56.44 223 ASP A C 1
ATOM 1804 O O . ASP A 1 223 ? -32.658 15.169 -41.616 1.00 56.44 223 ASP A O 1
ATOM 1808 N N . ASP A 1 224 ? -31.780 13.542 -42.897 1.00 52.44 224 ASP A N 1
ATOM 1809 C CA . ASP A 1 224 ? -32.291 13.939 -44.211 1.00 52.44 224 ASP A CA 1
ATOM 1810 C C . ASP A 1 224 ? -31.704 13.031 -45.307 1.00 52.44 224 ASP A C 1
ATOM 1812 O O . ASP A 1 224 ? -30.771 13.392 -46.028 1.00 52.44 224 ASP A O 1
ATOM 1816 N N . SER A 1 225 ? -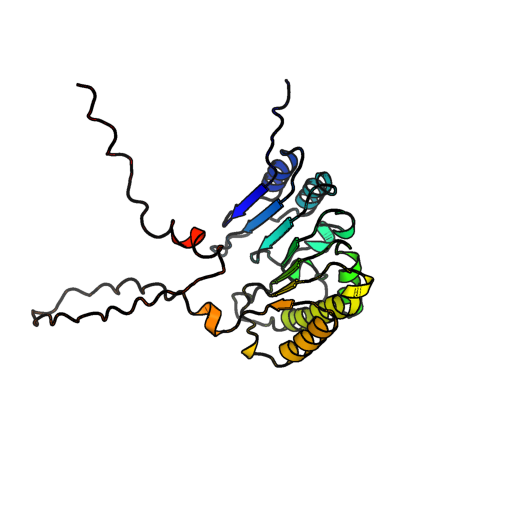32.232 11.810 -45.457 1.00 49.16 225 SER A N 1
ATOM 1817 C CA . SER A 1 225 ? -32.371 11.175 -46.784 1.00 49.16 225 SER A CA 1
ATOM 1818 C C . SER A 1 225 ? -33.150 9.854 -46.757 1.00 49.16 225 SER A C 1
ATOM 1820 O O . SER A 1 225 ? -32.727 8.843 -46.211 1.00 49.16 225 SER A O 1
ATOM 1822 N N . ASP A 1 226 ? -34.307 9.904 -47.415 1.00 48.09 226 ASP A N 1
ATOM 1823 C CA . ASP A 1 226 ? -34.981 8.859 -48.189 1.00 48.09 226 ASP A CA 1
ATOM 1824 C C . ASP A 1 226 ? -34.689 7.369 -47.905 1.00 48.09 226 ASP A C 1
ATOM 1826 O O . ASP A 1 226 ? -33.693 6.786 -48.327 1.00 48.09 226 ASP A O 1
ATOM 1830 N N . ARG A 1 227 ? -35.715 6.731 -47.325 1.00 51.38 227 ARG A N 1
ATOM 1831 C CA . ARG A 1 227 ? -36.189 5.347 -47.537 1.00 51.38 227 ARG A CA 1
ATOM 1832 C C . ARG A 1 227 ? -35.295 4.438 -48.403 1.00 51.38 227 ARG A C 1
ATOM 1834 O O . ARG A 1 227 ? -35.485 4.328 -49.615 1.00 51.38 227 ARG A O 1
ATOM 1841 N N . GLY A 1 228 ? -34.478 3.633 -47.729 1.00 44.03 228 GLY A N 1
ATOM 1842 C CA . GLY A 1 228 ? -33.935 2.367 -48.225 1.00 44.03 228 GLY A CA 1
ATOM 1843 C C . GLY A 1 228 ? -34.159 1.268 -47.184 1.00 44.03 228 GLY A C 1
ATOM 1844 O O . GLY A 1 228 ? -33.999 1.502 -45.994 1.00 44.03 228 GLY A O 1
ATOM 1845 N N . SER A 1 229 ? -34.606 0.097 -47.627 1.00 44.47 229 SER A N 1
ATOM 1846 C CA . SER A 1 229 ? -34.995 -1.079 -46.835 1.00 44.47 229 SER A CA 1
ATOM 1847 C C . SER A 1 229 ? -33.973 -1.518 -45.775 1.00 44.47 229 SER A C 1
ATOM 1849 O O . SER A 1 229 ? -32.804 -1.715 -46.091 1.00 44.47 229 SER A O 1
ATOM 1851 N N . VAL A 1 230 ? -34.457 -1.738 -44.548 1.00 38.00 230 VAL A N 1
ATOM 1852 C CA . VAL A 1 230 ? -33.720 -2.315 -43.413 1.00 38.00 230 VAL A CA 1
ATOM 1853 C C . VAL A 1 230 ? -33.518 -3.815 -43.653 1.00 38.00 230 VAL A C 1
ATOM 1855 O O . VAL A 1 230 ? -34.497 -4.558 -43.713 1.00 38.00 230 VAL A O 1
ATOM 1858 N N . GLU A 1 231 ? -32.269 -4.259 -43.797 1.00 41.25 231 GLU A N 1
ATOM 1859 C CA . GLU A 1 231 ? -31.896 -5.660 -43.570 1.00 41.25 231 GLU A CA 1
ATOM 1860 C C . GLU A 1 231 ? -31.677 -5.859 -42.065 1.00 41.25 231 GLU A C 1
ATOM 1862 O O . GLU A 1 231 ? -30.867 -5.166 -41.445 1.00 41.25 231 GLU A O 1
ATOM 1867 N N . GLU A 1 232 ? -32.432 -6.786 -41.473 1.00 40.44 232 GLU A N 1
ATOM 1868 C CA . GLU A 1 232 ? -32.203 -7.281 -40.117 1.00 40.44 232 GLU A CA 1
ATOM 1869 C C . GLU A 1 232 ? -30.830 -7.963 -40.067 1.00 40.44 232 GLU A C 1
ATOM 1871 O O . GLU A 1 232 ? -30.616 -9.016 -40.667 1.00 40.44 232 GLU A O 1
ATOM 1876 N N . VAL A 1 233 ? -29.876 -7.348 -39.367 1.00 34.53 233 VAL A N 1
ATOM 1877 C CA . VAL A 1 233 ? -28.583 -7.969 -39.074 1.00 34.53 233 VAL A CA 1
ATOM 1878 C C . VAL A 1 233 ? -28.748 -8.811 -37.812 1.00 34.53 233 VAL A C 1
ATOM 1880 O O . VAL A 1 233 ? -28.840 -8.277 -36.708 1.00 34.53 233 VAL A O 1
ATOM 1883 N N . GLU A 1 234 ? -28.798 -10.133 -37.980 1.00 34.66 234 GLU A N 1
ATOM 1884 C CA . GLU A 1 234 ? -28.718 -11.097 -36.881 1.00 34.66 234 GLU A CA 1
ATOM 1885 C C . GLU A 1 234 ? -27.369 -10.949 -36.156 1.00 34.66 234 GLU A C 1
ATOM 1887 O O . GLU A 1 234 ? -26.298 -11.139 -36.738 1.00 34.66 234 GLU A O 1
ATOM 1892 N N . ILE A 1 235 ? -27.417 -10.596 -34.870 1.00 36.41 235 ILE A N 1
ATOM 1893 C CA . ILE A 1 235 ? -26.246 -10.570 -33.988 1.00 36.41 235 ILE A CA 1
ATOM 1894 C C . ILE A 1 235 ? -26.015 -12.007 -33.491 1.00 36.41 235 ILE A C 1
ATOM 1896 O O . ILE A 1 235 ? -26.926 -12.570 -32.883 1.00 36.41 235 ILE A O 1
ATOM 1900 N N . PRO A 1 236 ? -24.838 -12.625 -33.708 1.00 33.62 236 PRO A N 1
ATOM 1901 C CA . PRO A 1 236 ? -24.593 -13.988 -33.247 1.00 33.62 236 PRO A CA 1
ATOM 1902 C C . PRO A 1 236 ? -24.586 -14.072 -31.715 1.00 33.62 236 PRO A C 1
ATOM 1904 O O . PRO A 1 236 ? -23.794 -13.400 -31.051 1.00 33.62 236 PRO A O 1
ATOM 1907 N N . GLU A 1 237 ? -25.426 -14.945 -31.159 1.00 39.72 237 GLU A N 1
ATOM 1908 C CA . GLU A 1 237 ? -25.365 -15.383 -29.764 1.00 39.72 237 GLU A CA 1
ATOM 1909 C C . GLU A 1 237 ? -24.088 -16.208 -29.531 1.00 39.72 237 GLU A C 1
ATOM 1911 O O . GLU A 1 237 ? -24.046 -17.409 -29.782 1.00 39.72 237 GLU A O 1
ATOM 1916 N N . TYR A 1 238 ? -23.033 -15.566 -29.034 1.00 34.75 238 TYR A N 1
ATOM 1917 C CA . TYR A 1 238 ? -21.906 -16.248 -28.394 1.00 34.75 238 TYR A CA 1
ATOM 1918 C C . TYR A 1 238 ? -21.630 -15.597 -27.035 1.00 34.75 238 TYR A C 1
ATOM 1920 O O . TYR A 1 238 ? -20.707 -14.805 -26.870 1.00 34.75 238 TYR A O 1
ATOM 1928 N N . PHE A 1 239 ? -22.456 -15.944 -26.048 1.00 33.69 239 PHE A N 1
ATOM 1929 C CA . PHE A 1 239 ? -22.104 -15.831 -24.633 1.00 33.69 239 PHE A CA 1
ATOM 1930 C C . PHE A 1 239 ? -21.685 -17.221 -24.148 1.00 33.69 239 PHE A C 1
ATOM 1932 O O . PHE A 1 239 ? -22.504 -17.986 -23.647 1.00 33.69 239 PHE A O 1
ATOM 1939 N N . GLU A 1 240 ? -20.409 -17.564 -24.322 1.00 35.34 240 GLU A N 1
ATOM 1940 C CA . GLU A 1 240 ? -19.797 -18.627 -23.523 1.00 35.34 240 GLU A CA 1
ATOM 1941 C C . GLU A 1 240 ? -19.271 -18.035 -22.210 1.00 35.34 240 GLU A C 1
ATOM 1943 O O . GLU A 1 240 ? -18.678 -16.956 -22.160 1.00 35.34 240 GLU A O 1
ATOM 1948 N N . GLU A 1 241 ? -19.557 -18.761 -21.135 1.00 38.47 241 GLU A N 1
ATOM 1949 C CA . GLU A 1 241 ? -19.320 -18.434 -19.736 1.00 38.47 241 GLU A CA 1
ATOM 1950 C C . GLU A 1 241 ? -17.855 -18.060 -19.446 1.00 38.47 241 GLU A C 1
ATOM 1952 O O . GLU A 1 241 ? -16.983 -18.917 -19.286 1.00 38.47 241 GLU A O 1
ATOM 1957 N N . LEU A 1 242 ? -17.581 -16.767 -19.269 1.00 33.34 242 LEU A N 1
ATOM 1958 C CA . LEU A 1 242 ? -16.358 -16.313 -18.611 1.00 33.34 242 LEU A CA 1
ATOM 1959 C C . LEU A 1 242 ? -16.513 -16.488 -17.094 1.00 33.34 242 LEU A C 1
ATOM 1961 O O . LEU A 1 242 ? -17.155 -15.688 -16.412 1.00 33.34 242 LEU A O 1
ATOM 1965 N N . ARG A 1 243 ? -15.886 -17.538 -16.551 1.00 37.41 243 ARG A N 1
ATOM 1966 C CA . ARG A 1 243 ? -15.581 -17.647 -15.117 1.00 37.41 243 ARG A CA 1
ATOM 1967 C C . ARG A 1 243 ? -14.596 -16.537 -14.729 1.00 37.41 243 ARG A C 1
ATOM 1969 O O . ARG A 1 243 ? -13.386 -16.702 -14.835 1.00 37.41 243 ARG A O 1
ATOM 1976 N N . LEU A 1 244 ? -15.130 -15.395 -14.307 1.00 38.56 244 LEU A N 1
ATOM 1977 C CA . LEU A 1 244 ? -14.374 -14.250 -13.798 1.00 38.56 244 LEU A CA 1
ATOM 1978 C C . LEU A 1 244 ? -14.087 -14.451 -12.301 1.00 38.56 244 LEU A C 1
ATOM 1980 O O . LEU A 1 244 ? -14.943 -14.204 -11.455 1.00 38.56 244 LEU A O 1
ATOM 1984 N N . GLU A 1 245 ? -12.878 -14.905 -11.966 1.00 33.16 245 GLU A N 1
ATOM 1985 C CA . GLU A 1 245 ? -12.443 -15.146 -10.577 1.00 33.16 245 GLU A CA 1
ATOM 1986 C C . GLU A 1 245 ? -11.990 -13.879 -9.815 1.00 33.16 245 GLU A C 1
ATOM 1988 O O . GLU A 1 245 ? -11.629 -13.970 -8.645 1.00 33.16 245 GLU A O 1
ATOM 1993 N N . ASN A 1 246 ? -12.086 -12.676 -10.399 1.00 37.88 246 ASN A N 1
ATOM 1994 C CA . ASN A 1 246 ? -11.791 -11.417 -9.698 1.00 37.88 246 ASN A CA 1
ATOM 1995 C C . ASN A 1 246 ? -13.072 -10.630 -9.384 1.00 37.88 246 ASN A C 1
ATOM 1997 O O . ASN A 1 246 ? -13.574 -9.829 -10.167 1.00 37.88 246 ASN A O 1
ATOM 2001 N N . THR A 1 247 ? -13.594 -10.849 -8.178 1.00 41.25 247 THR A N 1
ATOM 2002 C CA . THR A 1 247 ? -14.897 -10.380 -7.668 1.00 41.25 247 THR A CA 1
ATOM 2003 C C . THR A 1 247 ? -15.046 -8.854 -7.520 1.00 41.25 247 THR A C 1
ATOM 2005 O O . THR A 1 247 ? -16.109 -8.386 -7.114 1.00 41.25 247 THR A O 1
ATOM 2008 N N . TRP A 1 248 ? -14.018 -8.054 -7.819 1.00 45.00 248 TRP A N 1
ATOM 2009 C CA . TRP A 1 248 ? -14.039 -6.604 -7.579 1.00 45.00 248 TRP A CA 1
ATOM 2010 C C . TRP A 1 248 ? -14.515 -5.765 -8.769 1.00 45.00 248 TRP A C 1
ATOM 2012 O O . TRP A 1 248 ? -14.967 -4.643 -8.543 1.00 45.00 248 TRP A O 1
ATOM 2022 N N . ASP A 1 249 ? -14.495 -6.308 -9.989 1.00 42.03 249 ASP A N 1
ATOM 2023 C CA . ASP A 1 249 ? -14.901 -5.560 -11.186 1.00 42.03 249 ASP A CA 1
ATOM 2024 C C . ASP A 1 249 ? -16.420 -5.613 -11.451 1.00 42.03 249 ASP A C 1
ATOM 2026 O O . ASP A 1 249 ? -16.974 -4.682 -12.024 1.00 42.03 249 ASP A O 1
ATOM 2030 N N . VAL A 1 250 ? -17.145 -6.624 -10.954 1.00 39.56 250 VAL A N 1
ATOM 2031 C CA . VAL A 1 250 ? -18.584 -6.792 -11.263 1.00 39.56 250 VAL A CA 1
ATOM 2032 C C . VAL A 1 250 ? -19.490 -5.851 -10.451 1.00 39.56 250 VAL A C 1
ATOM 2034 O O . VAL A 1 250 ? -20.497 -5.367 -10.961 1.00 39.56 250 VAL A O 1
ATOM 2037 N N . LEU A 1 251 ? -19.132 -5.520 -9.205 1.00 37.28 251 LEU A N 1
ATOM 2038 C CA . LEU A 1 251 ? -19.983 -4.676 -8.348 1.00 37.28 251 LEU A CA 1
ATOM 2039 C C . LEU A 1 251 ? -19.927 -3.183 -8.697 1.00 37.28 251 LEU A C 1
ATOM 2041 O O . LEU A 1 251 ? -20.836 -2.451 -8.328 1.00 37.28 251 LEU A O 1
ATOM 2045 N N . ALA A 1 252 ? -18.892 -2.728 -9.406 1.00 40.25 252 ALA A N 1
ATOM 2046 C CA . ALA A 1 252 ? -18.830 -1.353 -9.903 1.00 40.25 252 ALA A CA 1
ATOM 2047 C C . ALA A 1 252 ? -19.604 -1.162 -11.223 1.00 40.25 252 ALA A C 1
ATOM 2049 O O . ALA A 1 252 ? -19.951 -0.033 -11.546 1.00 40.25 252 ALA A O 1
ATOM 2050 N N . LEU A 1 253 ? -19.879 -2.250 -11.955 1.00 37.56 253 LEU A N 1
ATOM 2051 C CA . LEU A 1 253 ? -20.525 -2.236 -13.275 1.00 37.56 253 LEU A CA 1
ATOM 2052 C C . LEU A 1 253 ? -22.042 -2.505 -13.217 1.00 37.56 253 LEU A C 1
ATOM 2054 O O . LEU A 1 253 ? -22.762 -2.144 -14.142 1.00 37.56 253 LEU A O 1
ATOM 2058 N N . ALA A 1 254 ? -22.558 -3.106 -12.138 1.00 36.41 254 ALA A N 1
ATOM 2059 C CA . ALA A 1 254 ? -23.994 -3.382 -11.998 1.00 36.41 254 ALA A CA 1
ATOM 2060 C C . ALA A 1 254 ? -24.844 -2.133 -11.669 1.00 36.41 254 ALA A C 1
ATOM 2062 O O . ALA A 1 254 ? -26.023 -2.100 -12.010 1.00 36.41 254 ALA A O 1
ATOM 2063 N N . GLU A 1 255 ? -24.263 -1.095 -11.056 1.00 42.94 255 GLU A N 1
ATOM 2064 C CA . GLU A 1 255 ? -24.957 0.182 -10.785 1.00 42.94 255 GLU A CA 1
ATOM 2065 C C . GLU A 1 255 ? -24.968 1.130 -12.003 1.00 42.94 255 GLU A C 1
ATOM 2067 O O . GLU A 1 255 ? -25.658 2.146 -11.989 1.00 42.94 255 GLU A O 1
ATOM 2072 N N . GLU A 1 256 ? -24.246 0.789 -13.077 1.00 43.81 256 GLU A N 1
ATOM 2073 C CA . GLU A 1 256 ? -24.077 1.630 -14.273 1.00 43.81 256 GLU A CA 1
ATOM 2074 C C . GLU A 1 256 ? -25.168 1.397 -15.347 1.00 43.81 256 GLU A C 1
ATOM 2076 O O . GLU A 1 256 ? -25.210 2.122 -16.335 1.00 43.81 256 GLU A O 1
ATOM 2081 N N . ASN A 1 257 ? -26.093 0.440 -15.144 1.00 36.06 257 ASN A N 1
ATOM 2082 C CA . ASN A 1 257 ? -27.057 -0.013 -16.167 1.00 36.06 257 ASN A CA 1
ATOM 2083 C C . ASN A 1 257 ? -28.555 0.108 -15.809 1.00 36.06 257 ASN A C 1
ATOM 2085 O O . ASN A 1 257 ? -29.375 -0.602 -16.388 1.00 36.06 257 ASN A O 1
ATOM 2089 N N . GLY A 1 258 ? -28.965 1.007 -14.910 1.00 36.94 258 GLY A N 1
ATOM 2090 C CA . GLY A 1 258 ? -30.404 1.285 -14.783 1.00 36.94 258 GLY A CA 1
ATOM 2091 C C . GLY A 1 258 ? -30.843 1.930 -13.484 1.00 36.94 258 GLY A C 1
ATOM 2092 O O . GLY A 1 258 ? -31.596 1.335 -12.719 1.00 36.94 258 GLY A O 1
ATOM 2093 N N . GLY A 1 259 ? -30.419 3.170 -13.260 1.00 37.91 259 GLY A N 1
ATOM 2094 C CA . GLY A 1 259 ? -31.163 4.088 -12.404 1.00 37.91 259 GLY A CA 1
ATOM 2095 C C . GLY A 1 259 ? -32.398 4.599 -13.145 1.00 37.91 259 GLY A C 1
ATOM 2096 O O . GLY A 1 259 ? -32.401 5.741 -13.591 1.00 37.91 259 GLY A O 1
ATOM 2097 N N . GLU A 1 260 ? -33.421 3.755 -13.296 1.00 34.78 260 GLU A N 1
ATOM 2098 C CA . GLU A 1 260 ? -34.786 4.234 -13.523 1.00 34.78 260 GLU A CA 1
ATOM 2099 C C . GLU A 1 260 ? -35.500 4.424 -12.178 1.00 34.78 260 GLU A C 1
ATOM 2101 O O . GLU A 1 260 ? -35.309 3.698 -11.202 1.00 34.78 260 GLU A O 1
ATOM 2106 N N . ASP A 1 261 ? -36.283 5.489 -12.149 1.00 37.72 261 ASP A N 1
ATOM 2107 C CA . ASP A 1 261 ? -36.889 6.169 -11.015 1.00 37.72 261 ASP A CA 1
ATOM 2108 C C . ASP A 1 261 ? -37.880 5.267 -10.235 1.00 37.72 261 ASP A C 1
ATOM 2110 O O . ASP A 1 261 ? -39.021 5.064 -10.648 1.00 37.72 261 ASP A O 1
ATOM 2114 N N . ILE A 1 262 ? -37.487 4.726 -9.071 1.00 36.44 262 ILE A N 1
ATOM 2115 C CA . ILE A 1 262 ? -38.387 3.965 -8.169 1.00 36.44 262 ILE A CA 1
ATOM 2116 C C . ILE A 1 262 ? -39.150 4.922 -7.233 1.00 36.44 262 ILE A C 1
ATOM 2118 O O . ILE A 1 262 ? -39.221 4.721 -6.020 1.00 36.44 262 ILE A O 1
ATOM 2122 N N . SER A 1 263 ? -39.729 5.992 -7.780 1.00 37.12 263 SER A N 1
ATOM 2123 C CA . SER A 1 263 ? -40.602 6.905 -7.028 1.00 37.12 263 SER A CA 1
ATOM 2124 C C . SER A 1 263 ? -42.094 6.764 -7.370 1.00 37.12 263 SER A C 1
ATOM 2126 O O . SER A 1 263 ? -42.911 7.506 -6.831 1.00 37.12 263 SER A O 1
ATOM 2128 N N . THR A 1 264 ? -42.495 5.775 -8.185 1.00 36.78 264 THR A N 1
ATOM 2129 C CA . THR A 1 264 ? -43.890 5.654 -8.676 1.00 36.78 264 THR A CA 1
ATOM 2130 C C . THR A 1 264 ? -44.600 4.303 -8.468 1.00 36.78 264 THR A C 1
ATOM 2132 O O . THR A 1 264 ? -45.657 4.097 -9.054 1.00 36.78 264 THR A O 1
ATOM 2135 N N . VAL A 1 265 ? -44.108 3.381 -7.621 1.00 33.34 265 VAL A N 1
ATOM 2136 C CA . VAL A 1 265 ? -44.726 2.028 -7.468 1.00 33.34 265 VAL A CA 1
ATOM 2137 C C . VAL A 1 265 ? -45.123 1.648 -6.026 1.00 33.34 265 VAL A C 1
ATOM 2139 O O . VAL A 1 265 ? -45.448 0.501 -5.742 1.00 33.34 265 VAL A O 1
ATOM 2142 N N . LEU A 1 266 ? -45.199 2.596 -5.086 1.00 33.19 266 LEU A N 1
ATOM 2143 C CA . LEU A 1 266 ? -45.800 2.338 -3.763 1.00 33.19 266 LEU A CA 1
ATOM 2144 C C . LEU A 1 266 ? -46.770 3.449 -3.363 1.00 33.19 266 LEU A C 1
ATOM 2146 O O . LEU A 1 266 ? -46.496 4.274 -2.497 1.00 33.19 266 LEU A O 1
ATOM 2150 N N . GLY A 1 267 ? -47.927 3.435 -4.012 1.00 38.53 267 GLY A N 1
ATOM 2151 C CA . GLY A 1 267 ? -49.065 4.280 -3.684 1.00 38.53 267 GLY A CA 1
ATOM 2152 C C . GLY A 1 267 ? -50.290 3.820 -4.454 1.00 38.53 267 GLY A C 1
ATOM 2153 O O . GLY A 1 267 ? -50.706 4.533 -5.348 1.00 38.53 267 GLY A O 1
ATOM 2154 N N . ASP A 1 268 ? -50.750 2.595 -4.177 1.00 37.66 268 ASP A N 1
ATOM 2155 C CA . ASP A 1 268 ? -52.139 2.137 -4.366 1.00 37.66 268 ASP A CA 1
ATOM 2156 C C . ASP A 1 268 ? -52.246 0.651 -3.994 1.00 37.66 268 ASP A C 1
ATOM 2158 O O . ASP A 1 268 ? -52.257 -0.209 -4.864 1.00 37.66 268 ASP A O 1
ATOM 2162 N N . GLN A 1 269 ? -52.271 0.349 -2.689 1.00 36.03 269 GLN A N 1
ATOM 2163 C CA . GLN A 1 269 ? -52.985 -0.796 -2.089 1.00 36.03 269 GLN A CA 1
ATOM 2164 C C . GLN A 1 269 ? -53.158 -0.544 -0.582 1.00 36.03 269 GLN A C 1
ATOM 2166 O O . GLN A 1 269 ? -52.534 -1.196 0.249 1.00 36.03 269 GLN A O 1
ATOM 2171 N N . LEU A 1 270 ? -53.986 0.445 -0.245 1.00 36.78 270 LEU A N 1
ATOM 2172 C CA . LEU A 1 270 ? -54.812 0.480 0.966 1.00 36.78 270 LEU A CA 1
ATOM 2173 C C . LEU A 1 270 ? -56.042 1.348 0.657 1.00 36.78 270 LEU A C 1
ATOM 2175 O O . LEU A 1 270 ? -56.139 2.479 1.119 1.00 36.78 270 LEU A O 1
ATOM 2179 N N . GLU A 1 271 ? -56.933 0.795 -0.166 1.00 35.84 271 GLU A N 1
ATOM 2180 C CA . GLU A 1 271 ? -58.400 0.889 -0.076 1.00 35.84 271 GLU A CA 1
ATOM 2181 C C . GLU A 1 271 ? -59.021 -0.304 -0.818 1.00 35.84 271 GLU A C 1
ATOM 2183 O O . GLU A 1 271 ? -58.511 -0.659 -1.907 1.00 35.84 271 GLU A O 1
#

InterPro domains:
  IPR056867 Leucine-rich repeat domain [PF24969] (6-174)

Secondary structure (DSSP, 8-state):
---------EEEEEEE---HHHHHHHHHS-S---EEEEEE---S---PPP--HHHHHHHHGGGTTT--EEEEES---S--HHHHH--GGG-TT--EEEEEHHHHS-TT-SS--HHHHHHGGGTS-TT--EEEEE----SSSS---HHHHHHHHHHHHHHHHHHHH-TT--EEEE-S-S--GGG-THHHHHHHHHHTTTPEEE---GGGG------------------------PPP----------TTSHHHHGGGS----TTSSSS----